Protein AF-K4KFP8-F1 (afdb_monomer)

Sequence (292 aa):
MYKQFGERRICSDYELKAPETHKLVRHYIYEQADVFGLKNQLERERFNVLVGHMPYRKYKDIFYADAVFTVLRNPFDRVVSEFKHFKRHNGYTKSLLDFVKERRNINVQYRFLQGLPLHSIGCIGISEDYDNSIRLLNATYGWKLPALALNSAPEMQSLETQDNGEAVSAFYELNKQDVLLYEEAKVNYTLRLSCLSRNVSYTCGSFSVDEKGVVRGVAFRPNSAMPIKVKLCIDGEEKESSLAKDYSAQARLSGYPRMGHVCFTFGYRVPPDLIDKATVEVVDSGQNLPKD

Foldseek 3Di:
DCVFQNPQQEAEDADLPDPSHHPLCNVCVVPPVHLVSSLVVNVVSVRDYYDYQAACVSNLQNDFQLNDEDEDEDLVVVQVVVVVVCVPPVVDDDDLLVSLPDPCSFQPVCRRDPPRDLLNHNAYHYPVPQQVSVVLVCVSPVTDDDRDPPDDDPPPPDPPDPPCPSSVVSNCVRHVSSNVVVVVNVVSSVLSSVCVVVVHARWRKEWEADQQQKIKMFTDHPPDLAWWKKFKDFLNHTDDIWTQQCADPVCQSSVPPNSRRGMIIDPDGADNVRRVRIWMAGVRRRRTHHYD

Radius of gyration: 21.54 Å; Cα contacts (8 Å, |Δi|>4): 465; chains: 1; bounding box: 53×51×56 Å

Mean predicted aligned error: 5.32 Å

Structure (mmCIF, N/CA/C/O backbone):
data_AF-K4KFP8-F1
#
_entry.id   AF-K4KFP8-F1
#
loop_
_atom_site.group_PDB
_atom_site.id
_atom_site.type_symbol
_atom_site.label_atom_id
_atom_site.label_alt_id
_atom_site.label_comp_id
_atom_site.label_asym_id
_atom_site.label_entity_id
_atom_site.label_seq_id
_atom_site.pdbx_PDB_ins_code
_atom_site.Cartn_x
_atom_site.Cartn_y
_atom_site.Cartn_z
_atom_site.occupancy
_atom_site.B_iso_or_equiv
_atom_site.auth_seq_id
_atom_site.auth_comp_id
_atom_site.auth_asym_id
_atom_site.auth_atom_id
_atom_site.pdbx_PDB_model_num
ATOM 1 N N . MET A 1 1 ? -19.765 -1.639 2.129 1.00 69.69 1 MET A N 1
ATOM 2 C CA . MET A 1 1 ? -19.409 -3.055 1.874 1.00 69.69 1 MET A CA 1
ATOM 3 C C . MET A 1 1 ? -20.601 -4.000 2.016 1.00 69.69 1 MET A C 1
ATOM 5 O O . MET A 1 1 ? -20.907 -4.665 1.039 1.00 69.69 1 MET A O 1
ATOM 9 N N . TYR A 1 2 ? -21.338 -4.014 3.137 1.00 76.06 2 TYR A N 1
ATOM 10 C CA . TYR A 1 2 ? -22.517 -4.889 3.313 1.00 76.06 2 TYR A CA 1
ATOM 11 C C . TYR A 1 2 ? -23.567 -4.793 2.196 1.00 76.06 2 TYR A C 1
ATOM 13 O O . TYR A 1 2 ? -23.982 -5.816 1.667 1.00 76.06 2 TYR A O 1
ATOM 21 N N . LYS A 1 3 ? -23.925 -3.577 1.755 1.00 73.12 3 LYS A N 1
ATOM 22 C CA . LYS A 1 3 ? -24.847 -3.378 0.617 1.00 73.12 3 LYS A CA 1
ATOM 23 C C . LYS A 1 3 ? -24.339 -3.962 -0.715 1.00 73.12 3 LYS A C 1
ATOM 25 O O . LYS A 1 3 ? -25.150 -4.268 -1.573 1.00 73.12 3 LYS A O 1
ATOM 30 N N . GLN A 1 4 ? -23.022 -4.099 -0.888 1.00 77.12 4 GLN A N 1
ATOM 31 C CA . GLN A 1 4 ? -22.395 -4.585 -2.123 1.00 77.12 4 GLN A CA 1
ATOM 32 C C . GLN A 1 4 ? -22.219 -6.109 -2.121 1.00 77.12 4 GLN A C 1
ATOM 34 O O . GLN A 1 4 ? -22.492 -6.756 -3.126 1.00 77.12 4 GLN A O 1
ATOM 39 N N . PHE A 1 5 ? -21.732 -6.683 -1.016 1.00 80.12 5 PHE A N 1
ATOM 40 C CA . PHE A 1 5 ? -21.372 -8.108 -0.947 1.00 80.12 5 PHE A CA 1
ATOM 41 C C . PHE A 1 5 ? -22.409 -8.970 -0.215 1.00 80.12 5 PHE A C 1
ATOM 43 O O . PHE A 1 5 ? -22.434 -10.186 -0.395 1.00 80.12 5 PHE A O 1
ATOM 50 N N . GLY A 1 6 ? -23.271 -8.353 0.598 1.00 79.25 6 GLY A N 1
ATOM 51 C CA . GLY A 1 6 ? -24.090 -9.036 1.596 1.00 79.25 6 GLY A CA 1
ATOM 52 C C . GLY A 1 6 ? -23.282 -9.429 2.840 1.00 79.25 6 GLY A C 1
ATOM 53 O O . GLY A 1 6 ? -22.082 -9.685 2.768 1.00 79.25 6 GLY A O 1
ATOM 54 N N . GLU A 1 7 ? -23.943 -9.504 3.997 1.00 75.06 7 GLU A N 1
ATOM 55 C CA . GLU A 1 7 ? -23.314 -9.880 5.281 1.00 75.06 7 GLU A CA 1
ATOM 56 C C . GLU A 1 7 ? -22.634 -11.250 5.237 1.00 75.06 7 GLU A C 1
ATOM 58 O O . GLU A 1 7 ? -21.565 -11.434 5.806 1.00 75.06 7 GLU A O 1
ATOM 63 N N . ARG A 1 8 ? -23.204 -12.196 4.485 1.00 79.50 8 ARG A N 1
ATOM 64 C CA . ARG A 1 8 ? -22.703 -13.575 4.389 1.00 79.50 8 ARG A CA 1
ATOM 65 C C . ARG A 1 8 ? -21.409 -13.731 3.586 1.00 79.50 8 ARG A C 1
ATOM 67 O O . ARG A 1 8 ? -20.904 -14.840 3.502 1.00 79.50 8 ARG A O 1
ATOM 74 N N . ARG A 1 9 ? -20.899 -12.664 2.962 1.00 88.00 9 ARG A N 1
ATOM 75 C CA . ARG A 1 9 ? -19.665 -12.703 2.154 1.00 88.00 9 ARG A CA 1
ATOM 76 C C . ARG A 1 9 ? -18.563 -11.799 2.695 1.00 88.00 9 ARG A C 1
ATOM 78 O O . ARG A 1 9 ? -17.574 -11.553 2.002 1.00 88.00 9 ARG A O 1
ATOM 85 N N . ILE A 1 10 ? -18.725 -11.312 3.923 1.00 92.25 10 ILE A N 1
ATOM 86 C CA . ILE A 1 10 ? -17.735 -10.504 4.633 1.00 92.25 10 ILE A CA 1
ATOM 87 C C . ILE A 1 10 ? -17.259 -11.311 5.835 1.00 92.25 10 ILE A C 1
ATOM 89 O O . ILE A 1 10 ? -18.051 -11.677 6.699 1.00 92.25 10 ILE A O 1
ATOM 93 N N . CYS A 1 11 ? -15.963 -11.604 5.873 1.00 95.19 11 CYS A N 1
ATOM 94 C CA . CYS A 1 11 ? -15.331 -12.234 7.019 1.00 95.19 11 CYS A CA 1
ATOM 95 C C . CYS A 1 11 ? -14.699 -11.132 7.873 1.00 95.19 11 CYS A C 1
ATOM 97 O O . CYS A 1 11 ? -13.947 -10.311 7.353 1.00 95.19 11 CYS A O 1
ATOM 99 N N . SER A 1 12 ? -15.020 -11.087 9.161 1.00 95.94 12 SER A N 1
ATOM 100 C CA . SER A 1 12 ? -14.587 -10.014 10.061 1.00 95.94 12 SER A CA 1
ATOM 101 C C . SER A 1 12 ? -13.591 -10.516 11.103 1.00 95.94 12 SER A C 1
ATOM 103 O O . SER A 1 12 ? -13.770 -11.602 11.655 1.00 95.94 12 SER A O 1
ATOM 105 N N . ASP A 1 13 ? -12.576 -9.713 11.412 1.00 96.75 13 ASP A N 1
ATOM 106 C CA . ASP A 1 13 ? -11.563 -9.989 12.434 1.00 96.75 13 ASP A CA 1
ATOM 107 C C . ASP A 1 13 ? -11.299 -8.756 13.312 1.00 96.75 13 ASP A C 1
ATOM 109 O O . ASP A 1 13 ? -10.515 -7.869 12.971 1.00 96.75 13 ASP A O 1
ATOM 113 N N . TYR A 1 14 ? -11.970 -8.708 14.461 1.00 94.81 14 TYR A N 1
ATOM 114 C CA . TYR A 1 14 ? -11.886 -7.628 15.447 1.00 94.81 14 TYR A CA 1
ATOM 115 C C . TYR A 1 14 ? -11.288 -8.111 16.772 1.00 94.81 14 TYR A C 1
ATOM 117 O O . TYR A 1 14 ? -11.570 -7.546 17.820 1.00 94.81 14 TYR A O 1
ATOM 125 N N . GLU A 1 15 ? -10.450 -9.150 16.732 1.00 93.19 15 GLU A N 1
ATOM 126 C CA . GLU A 1 15 ? -9.908 -9.859 17.897 1.00 93.19 15 GLU A CA 1
ATOM 127 C C . GLU A 1 15 ? -10.808 -10.951 18.493 1.00 93.19 15 GLU A C 1
ATOM 129 O O . GLU A 1 15 ? -12.015 -11.013 18.262 1.00 93.19 15 GLU A O 1
ATOM 134 N N . LEU A 1 16 ? -10.210 -11.861 19.272 1.00 91.69 16 LEU A N 1
ATOM 135 C CA . LEU A 1 16 ? -10.865 -13.080 19.768 1.00 91.69 16 LEU A CA 1
ATOM 136 C C . LEU A 1 16 ? -12.161 -12.800 20.546 1.00 91.69 16 LEU A C 1
ATOM 138 O O . LEU A 1 16 ? -13.149 -13.520 20.396 1.00 91.69 16 LEU A O 1
ATOM 142 N N . LYS A 1 17 ? -12.144 -11.757 21.381 1.00 92.31 17 LYS A N 1
ATOM 143 C CA . LYS A 1 17 ? -13.246 -11.419 22.291 1.00 92.31 17 LYS A CA 1
ATOM 144 C C . LYS A 1 17 ? -14.316 -10.538 21.650 1.00 92.31 17 LYS A C 1
ATOM 146 O O . LYS A 1 17 ? -15.389 -10.406 22.232 1.00 92.31 17 LYS A O 1
ATOM 151 N N . ALA A 1 18 ? -14.047 -9.943 20.490 1.00 93.62 18 ALA A N 1
ATOM 152 C CA . ALA A 1 18 ? -15.017 -9.079 19.836 1.00 93.62 18 ALA A CA 1
ATOM 153 C C . ALA A 1 18 ? -16.170 -9.917 19.263 1.00 93.62 18 ALA A C 1
ATOM 155 O O . ALA A 1 18 ? -15.907 -10.905 18.559 1.00 93.62 18 ALA A O 1
ATOM 156 N N . PRO A 1 19 ? -17.441 -9.580 19.552 1.00 93.06 19 PRO A N 1
ATOM 157 C CA . PRO A 1 19 ? -18.593 -10.309 19.024 1.00 93.06 19 PRO A CA 1
ATOM 158 C C . PRO A 1 19 ? -18.648 -10.279 17.489 1.00 93.06 19 PRO A C 1
ATOM 160 O O . PRO A 1 19 ? -19.076 -11.263 16.882 1.00 93.06 19 PRO A O 1
ATOM 163 N N . GLU A 1 20 ? -18.129 -9.218 16.871 1.00 93.25 20 GLU A N 1
ATOM 164 C CA . GLU A 1 20 ? -18.061 -8.996 15.425 1.00 93.25 20 GLU A CA 1
ATOM 165 C C . GLU A 1 20 ? -17.123 -9.972 14.703 1.00 93.25 20 GLU A C 1
ATOM 167 O O . GLU A 1 20 ? -17.260 -10.172 13.496 1.00 93.25 20 GLU A O 1
ATOM 172 N N . THR A 1 21 ? -16.173 -10.594 15.409 1.00 95.81 21 THR A N 1
ATOM 173 C CA . THR A 1 21 ? -15.232 -11.544 14.803 1.00 95.81 21 THR A CA 1
ATOM 174 C C . THR A 1 21 ? -15.963 -12.774 14.266 1.00 95.81 21 THR A C 1
ATOM 176 O O . THR A 1 21 ? -16.773 -13.406 14.947 1.00 95.81 21 THR A O 1
ATOM 179 N N . HIS A 1 22 ? -15.678 -13.149 13.022 1.00 96.31 22 HIS A N 1
ATOM 180 C CA . HIS A 1 22 ? -16.346 -14.256 12.354 1.00 96.31 22 HIS A CA 1
ATOM 181 C C . HIS A 1 22 ? -15.964 -15.605 12.980 1.00 96.31 22 HIS A C 1
ATOM 183 O O . HIS A 1 22 ? -14.831 -15.814 13.419 1.00 96.31 22 HIS A O 1
ATOM 189 N N . LYS A 1 23 ? -16.898 -16.565 12.987 1.00 96.25 23 LYS A N 1
ATOM 190 C CA . LYS A 1 23 ? -16.685 -17.892 13.598 1.00 96.25 23 LYS A CA 1
ATOM 191 C C . LYS A 1 23 ? -15.505 -18.645 12.977 1.00 96.25 23 LYS A C 1
ATOM 193 O O . LYS A 1 23 ? -14.732 -19.248 13.709 1.00 96.25 23 LYS A O 1
ATOM 198 N N . LEU A 1 24 ? -15.329 -18.549 11.655 1.00 96.69 24 LEU A N 1
ATOM 199 C CA . LEU A 1 24 ? -14.174 -19.144 10.969 1.00 96.69 24 LEU A CA 1
ATOM 200 C C . LEU A 1 24 ? -12.848 -18.540 11.443 1.00 96.69 24 LEU A C 1
ATOM 202 O O . LEU A 1 24 ? -11.888 -19.274 11.627 1.00 96.69 24 LEU A O 1
ATOM 206 N N . VAL A 1 25 ? -12.793 -17.226 11.682 1.00 97.31 25 VAL A N 1
ATOM 207 C CA . VAL A 1 25 ? -11.579 -16.576 12.197 1.00 97.31 25 VAL A CA 1
ATOM 208 C C . VAL A 1 25 ? -11.291 -17.052 13.617 1.00 97.31 25 VAL A C 1
ATOM 210 O O . VAL A 1 25 ? -10.156 -17.414 13.907 1.00 97.31 25 VAL A O 1
ATOM 213 N N . ARG A 1 26 ? -12.305 -17.118 14.493 1.00 97.31 26 ARG A N 1
ATOM 214 C CA . ARG A 1 26 ? -12.135 -17.674 15.850 1.00 97.31 26 ARG A CA 1
ATOM 215 C C . ARG A 1 26 ? -11.551 -19.082 15.797 1.00 97.31 26 ARG A C 1
ATOM 217 O O . ARG A 1 26 ? -10.510 -19.329 16.395 1.00 97.31 26 ARG A O 1
ATOM 224 N N . HIS A 1 27 ? -12.158 -19.945 14.992 1.00 97.50 27 HIS A N 1
ATOM 225 C CA . HIS A 1 27 ? -11.734 -21.328 14.874 1.00 97.50 27 HIS A CA 1
ATOM 226 C C . HIS A 1 27 ? -10.326 -21.470 14.284 1.00 97.50 27 HIS A C 1
ATOM 228 O O . HIS A 1 27 ? -9.410 -21.961 14.936 1.00 97.50 27 HIS A O 1
ATOM 234 N N . TYR A 1 28 ? -10.113 -21.000 13.058 1.00 98.00 28 TYR A N 1
ATOM 235 C CA . TYR A 1 28 ? -8.860 -21.261 12.359 1.00 98.00 28 TYR A CA 1
ATOM 236 C C . TYR A 1 28 ? -7.701 -20.426 12.891 1.00 98.00 28 TYR A C 1
ATOM 238 O O . TYR A 1 28 ? -6.591 -20.928 12.996 1.00 98.00 28 TYR A O 1
ATOM 246 N N . ILE A 1 29 ? -7.929 -19.168 13.267 1.00 97.06 29 ILE A N 1
ATOM 247 C CA . ILE A 1 29 ? -6.832 -18.265 13.628 1.00 97.06 29 ILE A CA 1
ATOM 248 C C . ILE A 1 29 ? -6.544 -18.275 15.121 1.00 97.06 29 ILE A C 1
ATOM 250 O O . ILE A 1 29 ? -5.379 -18.307 15.509 1.00 97.06 29 ILE A O 1
ATOM 254 N N . TYR A 1 30 ? -7.580 -18.232 15.958 1.00 96.19 30 TYR A N 1
ATOM 255 C CA . TYR A 1 30 ? -7.394 -18.102 17.402 1.00 96.19 30 TYR A CA 1
ATOM 256 C C . TYR A 1 30 ? -7.337 -19.443 18.136 1.00 96.19 30 TYR A C 1
ATOM 258 O O . TYR A 1 30 ? -6.583 -19.551 19.098 1.00 96.19 30 TYR A O 1
ATOM 266 N N . GLU A 1 31 ? -8.100 -20.450 17.702 1.00 97.06 31 GLU A N 1
ATOM 267 C CA . GLU A 1 31 ? -8.105 -21.776 18.340 1.00 97.06 31 GLU A CA 1
ATOM 268 C C . GLU A 1 31 ? -7.055 -22.718 17.732 1.00 97.06 31 GLU A C 1
ATOM 270 O O . GLU A 1 31 ? -6.371 -23.415 18.475 1.00 97.06 31 GLU A O 1
ATOM 275 N N . GLN A 1 32 ? -6.917 -22.742 16.400 1.00 97.25 32 GLN A N 1
ATOM 276 C CA . GLN A 1 32 ? -6.080 -23.727 15.692 1.00 97.25 32 GLN A CA 1
ATOM 277 C C . GLN A 1 32 ? -4.728 -23.189 15.197 1.00 97.25 32 GLN A C 1
ATOM 279 O O . GLN A 1 32 ? -3.848 -23.979 14.871 1.00 97.25 32 GLN A O 1
ATOM 284 N N . ALA A 1 33 ? -4.554 -21.864 15.115 1.00 96.12 33 ALA A N 1
ATOM 285 C CA . ALA A 1 33 ? -3.399 -21.226 14.467 1.00 96.12 33 ALA A CA 1
ATOM 286 C C . ALA A 1 33 ? -3.134 -21.717 13.018 1.00 96.12 33 ALA A C 1
ATOM 288 O O . ALA A 1 33 ? -1.997 -21.744 12.550 1.00 96.12 33 ALA A O 1
ATOM 289 N N . ASP A 1 34 ? -4.197 -22.063 12.290 1.00 97.06 34 ASP A N 1
ATOM 290 C CA . ASP A 1 34 ? -4.189 -22.603 10.932 1.00 97.06 34 ASP A CA 1
ATOM 291 C C . ASP A 1 34 ? -4.684 -21.564 9.908 1.00 97.06 34 ASP A C 1
ATOM 293 O O . ASP A 1 34 ? -5.845 -21.532 9.486 1.00 97.06 34 ASP A O 1
ATOM 297 N N . VAL A 1 35 ? -3.774 -20.681 9.490 1.00 95.94 35 VAL A N 1
ATOM 298 C CA . VAL A 1 35 ? -4.062 -19.627 8.499 1.00 95.94 35 VAL A CA 1
ATOM 299 C C . VAL A 1 35 ? -4.417 -20.222 7.129 1.00 95.94 35 VAL A C 1
ATOM 301 O O . VAL A 1 35 ? -5.266 -19.683 6.414 1.00 95.94 35 VAL A O 1
ATOM 304 N N . PHE A 1 36 ? -3.810 -21.353 6.761 1.00 96.12 36 PHE A N 1
ATOM 305 C CA . PHE A 1 36 ? -4.086 -22.018 5.488 1.00 96.12 36 PHE A CA 1
ATOM 306 C C . PHE A 1 36 ? -5.476 -22.666 5.475 1.00 96.12 36 PHE A C 1
ATOM 308 O O . PHE A 1 36 ? -6.211 -22.543 4.492 1.00 96.12 36 PHE A O 1
ATOM 315 N N . GLY A 1 37 ? -5.886 -23.279 6.587 1.00 97.31 37 GLY A N 1
ATOM 316 C CA . GLY A 1 37 ? -7.248 -23.756 6.795 1.00 97.31 37 GLY A CA 1
ATOM 317 C C . GLY A 1 37 ? -8.275 -22.642 6.639 1.00 97.31 37 GLY A C 1
ATOM 318 O O . GLY A 1 37 ? -9.261 -22.832 5.923 1.00 97.31 37 GLY A O 1
ATOM 319 N N . LEU A 1 38 ? -8.009 -21.449 7.195 1.00 97.50 38 LEU A N 1
ATOM 320 C CA . LEU A 1 38 ? -8.870 -20.286 6.964 1.00 97.50 38 LEU A CA 1
ATOM 321 C C . LEU A 1 38 ? -8.979 -19.967 5.468 1.00 97.50 38 LEU A C 1
ATOM 323 O O . LEU A 1 38 ? -10.095 -19.830 4.974 1.00 97.50 38 LEU A O 1
ATOM 327 N N . LYS A 1 39 ? -7.858 -19.879 4.736 1.00 96.56 39 LYS A N 1
ATOM 328 C CA . LYS A 1 39 ? -7.865 -19.594 3.287 1.00 96.56 39 LYS A CA 1
ATOM 329 C C . LYS A 1 39 ? -8.770 -20.560 2.524 1.00 96.56 39 LYS A C 1
ATOM 331 O O . LYS A 1 39 ? -9.634 -20.114 1.771 1.00 96.56 39 LYS A O 1
ATOM 336 N N . ASN A 1 40 ? -8.624 -21.862 2.769 1.00 96.94 40 ASN A N 1
ATOM 337 C CA . ASN A 1 40 ? -9.439 -22.882 2.107 1.00 96.94 40 ASN A CA 1
ATOM 338 C C . ASN A 1 40 ? -10.934 -22.695 2.398 1.00 96.94 40 ASN A C 1
ATOM 340 O O . ASN A 1 40 ? -11.767 -22.883 1.511 1.00 96.94 40 ASN A O 1
ATOM 344 N N . GLN A 1 41 ? -11.289 -22.294 3.623 1.00 97.00 41 GLN A N 1
ATOM 345 C CA . GLN A 1 41 ? -12.681 -22.012 3.965 1.00 97.00 41 GLN A CA 1
ATOM 346 C C . GLN A 1 41 ? -13.215 -20.740 3.323 1.00 97.00 41 GLN A C 1
ATOM 348 O O . GLN A 1 41 ? -14.339 -20.747 2.823 1.00 97.00 41 GLN A O 1
ATOM 353 N N . LEU A 1 42 ? -12.417 -19.672 3.287 1.00 95.94 42 LEU A N 1
ATOM 354 C CA . LEU A 1 42 ? -12.803 -18.430 2.621 1.00 95.94 42 LEU A CA 1
ATOM 355 C C . LEU A 1 42 ? -13.113 -18.671 1.138 1.00 95.94 42 LEU A C 1
ATOM 357 O O . LEU A 1 42 ? -14.117 -18.170 0.632 1.00 95.94 42 LEU A O 1
ATOM 361 N N . GLU A 1 43 ? -12.300 -19.488 0.464 1.00 94.25 43 GLU A N 1
ATOM 362 C CA . GLU A 1 43 ? -12.505 -19.874 -0.935 1.00 94.25 43 GLU A CA 1
ATOM 363 C C . GLU A 1 43 ? -13.732 -20.776 -1.113 1.00 94.25 43 GLU A C 1
ATOM 365 O O . GLU A 1 43 ? -14.572 -20.517 -1.980 1.00 94.25 43 GLU A O 1
ATOM 370 N N . ARG A 1 44 ? -13.883 -21.802 -0.263 1.00 95.44 44 ARG A N 1
ATOM 371 C CA . ARG A 1 44 ? -15.014 -22.742 -0.309 1.00 95.44 44 ARG A CA 1
ATOM 372 C C . ARG A 1 44 ? -16.355 -22.042 -0.100 1.00 95.44 44 ARG A C 1
ATOM 374 O O . ARG A 1 44 ? -17.312 -22.318 -0.821 1.00 95.44 44 ARG A O 1
ATOM 381 N N . GLU A 1 45 ? -16.419 -21.134 0.869 1.00 94.19 45 GLU A N 1
ATOM 382 C CA . GLU A 1 45 ? -17.627 -20.376 1.211 1.00 94.19 45 GLU A CA 1
ATOM 383 C C . GLU A 1 45 ? -17.797 -19.107 0.359 1.00 94.19 45 GLU A C 1
ATOM 385 O O . GLU A 1 45 ? -18.820 -18.427 0.456 1.00 94.19 45 GLU A O 1
ATOM 390 N N . ARG A 1 46 ? -16.844 -18.828 -0.544 1.00 92.69 46 ARG A N 1
ATOM 391 C CA . ARG A 1 46 ? -16.859 -17.699 -1.488 1.00 92.69 46 ARG A CA 1
ATOM 392 C C . ARG A 1 46 ? -16.992 -16.343 -0.791 1.00 92.69 46 ARG A C 1
ATOM 394 O O . ARG A 1 46 ? -17.780 -15.488 -1.211 1.00 92.69 46 ARG A O 1
ATOM 401 N N . PHE A 1 47 ? -16.210 -16.140 0.266 1.00 94.19 47 PHE A N 1
ATOM 402 C CA . PHE A 1 47 ? -16.059 -14.823 0.877 1.00 94.19 47 PHE A CA 1
ATOM 403 C C . PHE A 1 47 ? -15.431 -13.843 -0.116 1.00 94.19 47 PHE A C 1
ATOM 405 O O . PHE A 1 47 ? -14.529 -14.192 -0.873 1.00 94.19 47 PHE A O 1
ATOM 412 N N . ASN A 1 48 ? -15.915 -12.601 -0.109 1.00 91.12 48 ASN A N 1
ATOM 413 C CA . ASN A 1 48 ? -15.394 -11.549 -0.975 1.00 91.12 48 ASN A CA 1
ATOM 414 C C . ASN A 1 48 ? -14.253 -10.772 -0.319 1.00 91.12 48 ASN A C 1
ATOM 416 O O . ASN A 1 48 ? -13.335 -10.353 -1.016 1.00 91.12 48 ASN A O 1
ATOM 420 N N . VAL A 1 49 ? -14.330 -10.546 0.995 1.00 93.81 49 VAL A N 1
ATOM 421 C CA . VAL A 1 49 ? -13.368 -9.722 1.737 1.00 93.81 49 VAL A CA 1
ATOM 422 C C . VAL A 1 49 ? -13.183 -10.233 3.165 1.00 93.81 49 VAL A C 1
ATOM 424 O O . VAL A 1 49 ? -14.140 -10.684 3.801 1.00 93.81 49 VAL A O 1
ATOM 427 N N . LEU A 1 50 ? -11.953 -10.110 3.667 1.00 95.81 50 LEU A N 1
ATOM 428 C CA . LEU A 1 50 ? -11.607 -10.200 5.084 1.00 95.81 50 LEU A CA 1
ATOM 429 C C . LEU A 1 50 ? -11.304 -8.783 5.591 1.00 95.81 50 LEU A C 1
ATOM 431 O O . LEU A 1 50 ? -10.440 -8.109 5.034 1.00 95.81 50 LEU A O 1
ATOM 435 N N . VAL A 1 51 ? -12.020 -8.316 6.613 1.00 95.12 51 VAL A N 1
ATOM 436 C CA . VAL A 1 51 ? -11.936 -6.932 7.115 1.00 95.12 51 VAL A CA 1
ATOM 437 C C . VAL A 1 51 ? -11.822 -6.889 8.635 1.00 95.12 51 VAL A C 1
ATOM 439 O O . VAL A 1 51 ? -12.289 -7.794 9.320 1.00 95.12 51 VAL A O 1
ATOM 442 N N . GLY A 1 52 ? -11.235 -5.823 9.175 1.00 93.69 52 GLY A N 1
ATOM 443 C CA . GLY A 1 52 ? -11.134 -5.643 10.619 1.00 93.69 52 GLY A CA 1
ATOM 444 C C . GLY A 1 52 ? -9.941 -4.800 11.052 1.00 93.69 52 GLY A C 1
ATOM 445 O O . GLY A 1 52 ? -9.359 -4.058 10.258 1.00 93.69 52 GLY A O 1
ATOM 446 N N . HIS A 1 53 ? -9.581 -4.920 12.328 1.00 92.56 53 HIS A N 1
ATOM 447 C CA . HIS A 1 53 ? -8.449 -4.219 12.933 1.00 92.56 53 HIS A C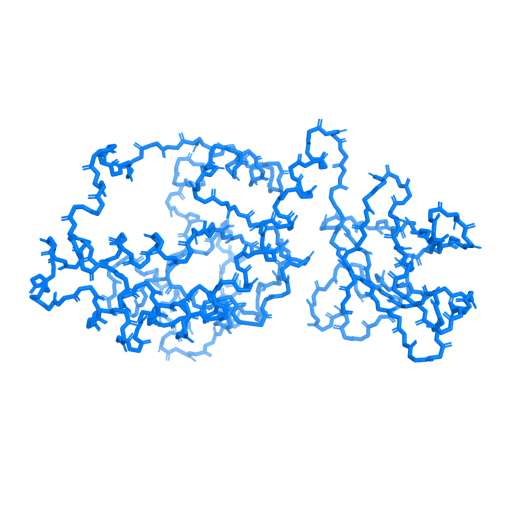A 1
ATOM 448 C C . HIS A 1 53 ? -7.282 -5.181 13.147 1.00 92.56 53 HIS A C 1
ATOM 450 O O . HIS A 1 53 ? -6.936 -5.538 14.269 1.00 92.56 53 HIS A O 1
ATOM 456 N N . MET A 1 54 ? -6.660 -5.590 12.043 1.00 93.69 54 MET A N 1
ATOM 457 C CA . MET A 1 54 ? -5.555 -6.544 12.046 1.00 93.69 54 MET A CA 1
ATOM 458 C C . MET A 1 54 ? -4.299 -5.993 11.358 1.00 93.69 54 MET A C 1
ATOM 460 O O . MET A 1 54 ? -4.403 -5.301 10.344 1.00 93.69 54 MET A O 1
ATOM 464 N N . PRO A 1 55 ? -3.095 -6.338 11.848 1.00 95.44 55 PRO A N 1
ATOM 465 C CA . PRO A 1 55 ? -1.868 -6.061 11.118 1.00 95.44 55 PRO A CA 1
ATOM 466 C C . PRO A 1 55 ? -1.740 -7.000 9.908 1.00 95.44 55 PRO A C 1
ATOM 468 O O . PRO A 1 55 ? -2.004 -8.199 10.021 1.00 95.44 55 PRO A O 1
ATOM 471 N N . TYR A 1 56 ? -1.254 -6.485 8.776 1.00 95.12 56 TYR A N 1
ATOM 472 C CA . TYR A 1 56 ? -1.084 -7.216 7.513 1.00 95.12 56 TYR A CA 1
ATOM 473 C C . TYR A 1 56 ? -0.328 -8.539 7.687 1.00 95.12 56 TYR A C 1
ATOM 475 O O . TYR A 1 56 ? -0.751 -9.579 7.181 1.00 95.12 56 TYR A O 1
ATOM 483 N N . ARG A 1 57 ? 0.739 -8.534 8.500 1.00 93.81 57 ARG A N 1
ATOM 484 C CA . ARG A 1 57 ? 1.561 -9.720 8.798 1.00 93.81 57 ARG A CA 1
ATOM 485 C C . ARG A 1 57 ? 0.773 -10.943 9.280 1.00 93.81 57 ARG A C 1
ATOM 487 O O . ARG A 1 57 ? 1.290 -12.046 9.185 1.00 93.81 57 ARG A O 1
ATOM 494 N N . LYS A 1 58 ? -0.437 -10.753 9.821 1.00 95.00 58 LYS A N 1
ATOM 495 C CA . LYS A 1 58 ? -1.306 -11.837 10.293 1.00 95.00 58 LYS A CA 1
ATOM 496 C C . LYS A 1 58 ? -1.826 -12.711 9.145 1.00 95.00 58 LYS A C 1
ATOM 498 O O . LYS A 1 58 ? -2.052 -13.895 9.355 1.00 95.00 58 LYS A O 1
ATOM 503 N N . TYR A 1 59 ? -1.990 -12.136 7.952 1.00 95.06 59 TYR A N 1
ATOM 504 C CA . TYR A 1 59 ? -2.584 -12.806 6.790 1.00 95.06 59 TYR A CA 1
ATOM 505 C C . TYR A 1 59 ? -1.734 -12.725 5.515 1.00 95.06 59 TYR A C 1
ATOM 507 O O . TYR A 1 59 ? -2.193 -13.126 4.446 1.00 95.06 59 TYR A O 1
ATOM 515 N N . LYS A 1 60 ? -0.488 -12.248 5.621 1.00 91.62 60 LYS A N 1
ATOM 516 C CA . LYS A 1 60 ? 0.442 -12.073 4.490 1.00 91.62 60 LYS A CA 1
ATOM 517 C C . LYS A 1 60 ? 0.683 -13.346 3.663 1.00 91.62 60 LYS A C 1
ATOM 519 O O . LYS A 1 60 ? 1.053 -13.252 2.501 1.00 91.62 60 LYS A O 1
ATOM 524 N N . ASP A 1 61 ? 0.496 -14.524 4.264 1.00 90.00 61 ASP A N 1
ATOM 525 C CA . ASP A 1 61 ? 0.759 -15.814 3.614 1.00 90.00 61 ASP A CA 1
ATOM 526 C C . ASP A 1 61 ? -0.428 -16.292 2.759 1.00 90.00 61 ASP A C 1
ATOM 528 O O . ASP A 1 61 ? -0.299 -17.244 1.992 1.00 90.00 61 ASP A O 1
ATOM 532 N N . ILE A 1 62 ? -1.592 -15.643 2.890 1.00 92.38 62 ILE A N 1
ATOM 533 C CA . ILE A 1 62 ? -2.816 -16.002 2.160 1.00 92.38 62 ILE A CA 1
ATOM 534 C C . ILE A 1 62 ? -3.397 -14.845 1.338 1.00 92.38 62 ILE A C 1
ATOM 536 O O . ILE A 1 62 ? -4.162 -15.101 0.412 1.00 92.38 62 ILE A O 1
ATOM 540 N N . PHE A 1 63 ? -3.008 -13.600 1.632 1.00 92.44 63 PHE A N 1
ATOM 541 C CA . PHE A 1 63 ? -3.310 -12.422 0.820 1.00 92.44 63 PHE A CA 1
ATOM 542 C C . PHE A 1 63 ? -2.020 -11.690 0.463 1.00 92.44 63 PHE A C 1
ATOM 544 O O . PHE A 1 63 ? -1.335 -11.162 1.340 1.00 92.44 63 PHE A O 1
ATOM 551 N N . TYR A 1 64 ? -1.722 -11.635 -0.832 1.00 90.25 64 TYR A N 1
ATOM 552 C CA . TYR A 1 64 ? -0.615 -10.852 -1.364 1.00 90.25 64 TYR A CA 1
ATOM 553 C C . TYR A 1 64 ? -0.970 -9.370 -1.441 1.00 90.25 64 TYR A C 1
ATOM 555 O O . TYR A 1 64 ? -2.139 -8.987 -1.359 1.00 90.25 64 TYR A O 1
ATOM 563 N N . ALA A 1 65 ? 0.056 -8.530 -1.588 1.00 91.12 65 ALA A N 1
ATOM 564 C CA . ALA A 1 65 ? -0.083 -7.082 -1.498 1.00 91.12 65 ALA A CA 1
ATOM 565 C C . ALA A 1 65 ? -1.163 -6.529 -2.442 1.00 91.12 65 ALA A C 1
ATOM 567 O O . ALA A 1 65 ? -1.950 -5.682 -2.026 1.00 91.12 65 ALA A O 1
ATOM 568 N N . ASP A 1 66 ? -1.265 -7.058 -3.662 1.00 89.69 66 ASP A N 1
ATOM 569 C CA . ASP A 1 66 ? -2.205 -6.628 -4.701 1.00 89.69 66 ASP A CA 1
ATOM 570 C C . ASP A 1 66 ? -3.681 -6.938 -4.392 1.00 89.69 66 ASP A C 1
ATOM 572 O O . ASP A 1 66 ? -4.571 -6.343 -4.997 1.00 89.69 66 ASP A O 1
ATOM 576 N N . ALA A 1 67 ? -3.952 -7.815 -3.420 1.00 91.44 67 ALA A N 1
ATOM 577 C CA . ALA A 1 67 ? -5.293 -8.104 -2.910 1.00 91.44 67 ALA A CA 1
ATOM 578 C C . ALA A 1 67 ? -5.657 -7.286 -1.655 1.00 91.44 67 ALA A C 1
ATOM 580 O O . ALA A 1 67 ? -6.772 -7.395 -1.139 1.00 91.44 67 ALA A O 1
ATOM 581 N N . VAL A 1 68 ? -4.724 -6.487 -1.131 1.00 94.56 68 VAL A N 1
ATOM 582 C CA . VAL A 1 68 ? -4.923 -5.687 0.080 1.00 94.56 68 VAL A CA 1
ATOM 583 C C . VAL A 1 68 ? -5.392 -4.286 -0.285 1.00 94.56 68 VAL A C 1
ATOM 585 O O . VAL A 1 68 ? -4.874 -3.639 -1.197 1.00 94.56 68 VAL A O 1
ATOM 588 N N . PHE A 1 69 ? -6.353 -3.773 0.478 1.00 95.56 69 PHE A N 1
ATOM 589 C CA . PHE A 1 69 ? -6.675 -2.356 0.468 1.00 95.56 69 PHE A CA 1
ATOM 590 C C . PHE A 1 69 ? -6.757 -1.786 1.875 1.00 95.56 69 PHE A C 1
ATOM 592 O O . PHE A 1 69 ? -7.079 -2.487 2.832 1.00 95.56 69 PHE A O 1
ATOM 599 N N . THR A 1 70 ? -6.472 -0.496 1.991 1.00 96.38 70 THR A N 1
ATOM 600 C CA . THR A 1 70 ? -6.580 0.251 3.245 1.00 96.38 70 THR A CA 1
ATOM 601 C C . THR A 1 70 ? -6.833 1.728 2.959 1.00 96.38 70 THR A C 1
ATOM 603 O O . THR A 1 70 ? -6.647 2.185 1.832 1.00 96.38 70 THR A O 1
ATOM 606 N N . VAL A 1 71 ? -7.264 2.478 3.970 1.00 96.31 71 VAL A N 1
ATOM 607 C CA . VAL A 1 71 ? -7.380 3.939 3.917 1.00 96.31 71 VAL A CA 1
ATOM 608 C C . VAL A 1 71 ? -6.544 4.501 5.056 1.00 96.31 71 VAL A C 1
ATOM 610 O O . VAL A 1 71 ? -6.775 4.161 6.216 1.00 96.31 71 VAL A O 1
ATOM 613 N N . LEU A 1 72 ? -5.567 5.334 4.716 1.00 97.06 72 LEU A N 1
ATOM 614 C CA . LEU A 1 72 ? -4.723 6.026 5.680 1.00 97.06 72 LEU A CA 1
ATOM 615 C C . LEU A 1 72 ? -5.270 7.416 5.974 1.00 97.06 72 LEU A C 1
ATOM 617 O O . LEU A 1 72 ? -6.040 7.980 5.201 1.00 97.06 72 LEU A O 1
ATOM 621 N N . ARG A 1 73 ? -4.849 7.964 7.106 1.00 95.50 73 ARG A N 1
ATOM 622 C CA . ARG A 1 73 ? -5.133 9.335 7.528 1.00 95.50 73 ARG A CA 1
ATOM 623 C C . ARG A 1 73 ? -3.830 10.012 7.903 1.00 95.50 73 ARG A C 1
ATOM 625 O O . ARG A 1 73 ? -2.898 9.325 8.335 1.00 95.50 73 ARG A O 1
ATOM 632 N N . ASN A 1 74 ? -3.783 11.336 7.807 1.00 96.62 74 ASN A N 1
ATOM 633 C CA . ASN A 1 74 ? -2.708 12.139 8.358 1.00 96.62 74 ASN A CA 1
ATOM 634 C C . ASN A 1 74 ? -2.379 11.621 9.771 1.00 96.62 74 ASN A C 1
ATOM 636 O O . ASN A 1 74 ? -3.269 11.549 10.630 1.00 96.62 74 ASN A O 1
ATOM 640 N N . PRO A 1 75 ? -1.127 11.199 10.014 1.00 96.00 75 PRO A N 1
ATOM 641 C CA . PRO A 1 75 ? -0.760 10.528 11.249 1.00 96.00 75 PRO A CA 1
ATOM 642 C C . PRO A 1 75 ? -1.105 11.311 12.519 1.00 96.00 75 PRO A C 1
ATOM 644 O O . PRO A 1 75 ? -1.564 10.712 13.497 1.00 96.00 75 PRO A O 1
ATOM 647 N N . PHE A 1 76 ? -0.926 12.634 12.500 1.00 94.31 76 PHE A N 1
ATOM 648 C CA . PHE A 1 76 ? -1.232 13.484 13.644 1.00 94.31 76 PHE A CA 1
ATOM 649 C C . PHE A 1 76 ? -2.745 13.617 13.839 1.00 94.31 76 PHE A C 1
ATOM 651 O O . PHE A 1 76 ? -3.248 13.358 14.935 1.00 94.31 76 PHE A O 1
ATOM 658 N N . ASP A 1 77 ? -3.491 13.906 12.770 1.00 92.38 77 ASP A N 1
ATOM 659 C CA . ASP A 1 77 ? -4.953 14.030 12.835 1.00 92.38 77 ASP A CA 1
ATOM 660 C C . ASP A 1 77 ? -5.622 12.728 13.278 1.00 92.38 77 ASP A C 1
ATOM 662 O O . ASP A 1 77 ? -6.613 12.745 14.015 1.00 92.38 77 ASP A O 1
ATOM 666 N N . ARG A 1 78 ? -5.061 11.580 12.881 1.00 94.50 78 ARG A N 1
ATOM 667 C CA . ARG A 1 78 ? -5.485 10.262 13.357 1.00 94.50 78 ARG A CA 1
ATOM 668 C C . ARG A 1 78 ? -5.329 10.146 14.875 1.00 94.50 78 ARG A C 1
ATOM 670 O O . ARG A 1 78 ? -6.278 9.731 15.539 1.00 94.50 78 ARG A O 1
ATOM 677 N N . VAL A 1 79 ? -4.172 10.518 15.435 1.00 93.94 79 VAL A N 1
ATOM 678 C CA . VAL A 1 79 ? -3.938 10.480 16.893 1.00 93.94 79 VAL A CA 1
ATOM 679 C C . VAL A 1 79 ? -4.861 11.442 17.632 1.00 93.94 79 VAL A C 1
ATOM 681 O O . VAL A 1 79 ? -5.439 11.062 18.648 1.00 93.94 79 VAL A O 1
ATOM 684 N N . VAL A 1 80 ? -5.050 12.659 17.122 1.00 91.81 80 VAL A N 1
ATOM 685 C CA . VAL A 1 80 ? -5.959 13.648 17.722 1.00 91.81 80 VAL A CA 1
ATOM 686 C C . VAL A 1 80 ? -7.402 13.142 17.708 1.00 91.81 80 VAL A C 1
ATOM 688 O O . VAL A 1 80 ? -8.116 13.259 18.706 1.00 91.81 80 VAL A O 1
ATOM 691 N N . SER A 1 81 ? -7.838 12.550 16.596 1.00 89.75 81 SER A N 1
ATOM 692 C CA . SER A 1 81 ? -9.165 11.944 16.474 1.00 89.75 81 SER A CA 1
ATOM 693 C C . SER A 1 81 ? -9.363 10.817 17.491 1.00 89.75 81 SER A C 1
ATOM 695 O O . SER A 1 81 ? -10.396 10.772 18.163 1.00 89.75 81 SER A O 1
ATOM 697 N N . GLU A 1 82 ? -8.362 9.951 17.649 1.00 92.25 82 GLU A N 1
ATOM 698 C CA . GLU A 1 82 ? -8.375 8.846 18.611 1.00 92.25 82 GLU A CA 1
ATOM 699 C C . GLU A 1 82 ? -8.401 9.352 20.061 1.00 92.25 82 GLU A C 1
ATOM 701 O O . GLU A 1 82 ? -9.228 8.917 20.860 1.00 92.25 82 GLU A O 1
ATOM 706 N N . PHE A 1 83 ? -7.563 10.336 20.398 1.00 93.75 83 PHE A N 1
ATOM 707 C CA . PHE A 1 83 ? -7.538 10.973 21.717 1.00 93.75 83 PHE A CA 1
ATOM 708 C C . PHE A 1 83 ? -8.921 11.503 22.107 1.00 93.75 83 PHE A C 1
ATOM 710 O O . PHE A 1 83 ? -9.420 11.245 23.205 1.00 93.75 83 PHE A O 1
ATOM 717 N N . LYS A 1 84 ? -9.575 12.209 21.180 1.00 90.00 84 LYS A N 1
ATOM 718 C CA . LYS A 1 84 ? -10.918 12.754 21.389 1.00 90.00 84 LYS A CA 1
ATOM 719 C C . LYS A 1 84 ? -11.971 11.650 21.527 1.00 90.00 84 LYS A C 1
ATOM 721 O O . LYS A 1 84 ? -12.886 11.795 22.336 1.00 90.00 84 LYS A O 1
ATOM 726 N N . HIS A 1 85 ? -11.848 10.548 20.786 1.00 90.19 85 HIS A N 1
ATOM 727 C CA . HIS A 1 85 ? -12.705 9.373 20.964 1.00 90.19 85 HIS A CA 1
ATOM 728 C C . HIS A 1 85 ? -12.544 8.777 22.373 1.00 90.19 85 HIS A C 1
ATOM 730 O O . HIS A 1 85 ? -13.536 8.617 23.084 1.00 90.19 85 HIS A O 1
ATOM 736 N N . PHE A 1 86 ? -11.304 8.577 22.829 1.00 91.75 86 PHE A N 1
ATOM 737 C CA . PHE A 1 86 ? -10.988 8.059 24.163 1.00 91.75 86 PHE A CA 1
ATOM 738 C C . PHE A 1 86 ? -11.474 8.966 25.302 1.00 91.75 86 PHE A C 1
ATOM 740 O O . PHE A 1 86 ? -11.955 8.477 26.326 1.00 91.75 86 PHE A O 1
ATOM 747 N N . LYS A 1 87 ? -11.390 10.289 25.127 1.00 89.06 87 LYS A N 1
ATOM 748 C CA . LYS A 1 87 ? -11.950 11.272 26.068 1.00 89.06 87 LYS A CA 1
ATOM 749 C C . LYS A 1 87 ? -13.469 11.145 26.193 1.00 89.06 87 LYS A C 1
ATOM 751 O O . LYS A 1 87 ? -13.983 11.182 27.304 1.00 89.06 87 LYS A O 1
ATOM 756 N N . ARG A 1 88 ? -14.176 10.973 25.070 1.00 88.38 88 ARG A N 1
ATOM 757 C CA . ARG A 1 88 ? -15.647 10.898 25.039 1.00 88.38 88 ARG A CA 1
ATOM 758 C C . ARG A 1 88 ? -16.205 9.562 25.520 1.00 88.38 88 ARG A C 1
ATOM 760 O O . ARG A 1 88 ? -17.215 9.557 26.212 1.00 88.38 88 ARG A O 1
ATOM 767 N N . HIS A 1 89 ? -15.585 8.447 25.136 1.00 87.12 89 HIS A N 1
ATOM 768 C CA . HIS A 1 89 ? -16.195 7.120 25.287 1.00 87.12 89 HIS A CA 1
ATOM 769 C C . HIS A 1 89 ? -15.470 6.204 26.276 1.00 87.12 89 HIS A C 1
ATOM 771 O O . HIS A 1 89 ? -16.070 5.256 26.773 1.00 87.12 89 HIS A O 1
ATOM 777 N N . ASN A 1 90 ? -14.207 6.488 26.604 1.00 88.00 90 ASN A N 1
ATOM 778 C CA . ASN A 1 90 ? -13.363 5.593 27.404 1.00 88.00 90 ASN A CA 1
ATOM 779 C C . ASN A 1 90 ? -12.880 6.242 28.710 1.00 88.00 90 ASN A C 1
ATOM 781 O O . ASN A 1 90 ? -11.999 5.696 29.370 1.00 88.00 90 ASN A O 1
ATOM 785 N N . GLY A 1 91 ? -13.418 7.414 29.070 1.00 90.38 91 GLY A N 1
ATOM 786 C CA . GLY A 1 91 ? -13.085 8.108 30.316 1.00 90.38 91 GLY A CA 1
ATOM 787 C C . GLY A 1 91 ? -11.617 8.532 30.420 1.00 90.38 91 GLY A C 1
ATOM 788 O O . GLY A 1 91 ? -11.077 8.605 31.521 1.00 90.38 91 GLY A O 1
ATOM 789 N N . TYR A 1 92 ? -10.936 8.778 29.297 1.00 92.56 92 TYR A N 1
ATOM 790 C CA . TYR A 1 92 ? -9.517 9.132 29.320 1.00 92.56 92 TYR A CA 1
ATOM 791 C C . TYR A 1 92 ? -9.298 10.525 29.929 1.00 92.56 92 TYR A C 1
ATOM 793 O O . TYR A 1 92 ? -9.785 11.525 29.409 1.00 92.56 92 TYR A O 1
ATOM 801 N N . THR A 1 93 ? -8.541 10.628 31.022 1.00 93.12 93 THR A N 1
ATOM 802 C CA . THR A 1 93 ? -8.410 11.883 31.789 1.00 93.12 93 THR A CA 1
ATOM 803 C C . THR A 1 93 ? -7.138 12.675 31.494 1.00 93.12 93 THR A C 1
ATOM 805 O O . THR A 1 93 ? -7.149 13.892 31.660 1.00 93.12 93 THR A O 1
ATOM 808 N N . LYS A 1 94 ? -6.082 12.043 30.974 1.00 94.12 94 LYS A N 1
ATOM 809 C CA . LYS A 1 94 ? -4.769 12.681 30.754 1.00 94.12 94 LYS A CA 1
ATOM 810 C C . LYS A 1 94 ? -4.740 13.655 29.564 1.00 94.12 94 LYS A C 1
ATOM 812 O O . LYS A 1 94 ? -5.741 13.807 28.853 1.00 94.12 94 LYS A O 1
ATOM 817 N N . SER A 1 95 ? -3.603 14.322 29.365 1.00 93.81 95 SER A N 1
ATOM 818 C CA . SER A 1 95 ? -3.384 15.297 28.287 1.00 93.81 95 SER A CA 1
ATOM 819 C C . SER A 1 95 ? -3.170 14.635 26.913 1.00 93.81 95 SER A C 1
ATOM 821 O O . SER A 1 95 ? -2.980 13.417 26.813 1.00 93.81 95 SER A O 1
ATOM 823 N N . LEU A 1 96 ? -3.181 15.440 25.841 1.00 93.06 96 LEU A N 1
ATOM 824 C CA . LEU A 1 96 ? -2.790 14.985 24.499 1.00 93.06 96 LEU A CA 1
ATOM 825 C C . LEU A 1 96 ? -1.308 14.578 24.460 1.00 93.06 96 LEU A C 1
ATOM 827 O O . LEU A 1 96 ? -0.978 13.571 23.840 1.00 93.06 96 LEU A O 1
ATOM 831 N N . LEU A 1 97 ? -0.435 15.311 25.161 1.00 94.88 97 LEU A N 1
ATOM 832 C CA . LEU A 1 97 ? 0.987 14.981 25.281 1.00 94.88 97 LEU A CA 1
ATOM 833 C C . LEU A 1 97 ? 1.185 13.587 25.890 1.00 94.88 97 LEU A C 1
ATOM 835 O O . LEU A 1 97 ? 1.945 12.782 25.351 1.00 94.88 97 LEU A O 1
ATOM 839 N N . ASP A 1 98 ? 0.462 13.277 26.970 1.00 95.94 98 ASP A N 1
ATOM 840 C CA . ASP A 1 98 ? 0.491 11.943 27.577 1.00 95.94 98 ASP A CA 1
ATOM 841 C C . ASP A 1 98 ? 0.009 10.882 26.589 1.00 95.94 98 ASP A C 1
ATOM 843 O O . ASP A 1 98 ? 0.647 9.844 26.445 1.00 95.94 98 ASP A O 1
ATOM 847 N N . PHE A 1 99 ? -1.092 11.158 25.879 1.00 95.69 99 PHE A N 1
ATOM 848 C CA . PHE A 1 99 ? -1.691 10.226 24.925 1.00 95.69 99 PHE A CA 1
ATOM 849 C C . PHE A 1 99 ? -0.743 9.889 23.768 1.00 95.69 99 PHE A C 1
ATOM 851 O O . PHE A 1 99 ? -0.576 8.718 23.429 1.00 95.69 99 PHE A O 1
ATOM 858 N N . VAL A 1 100 ? -0.083 10.893 23.186 1.00 95.62 100 VAL A N 1
ATOM 859 C CA . VAL A 1 100 ? 0.898 10.724 22.100 1.00 95.62 100 VAL A CA 1
ATOM 860 C C . VAL A 1 100 ? 2.074 9.836 22.527 1.00 95.62 100 VAL A C 1
ATOM 862 O O . VAL A 1 100 ? 2.569 9.048 21.720 1.00 95.62 100 VAL A O 1
ATOM 865 N N . LYS A 1 101 ? 2.500 9.929 23.793 1.00 96.44 101 LYS A N 1
ATOM 866 C CA . LYS A 1 101 ? 3.615 9.146 24.354 1.00 96.44 101 LYS A CA 1
ATOM 867 C C . LYS A 1 101 ? 3.248 7.696 24.676 1.00 96.44 101 LYS A C 1
ATOM 869 O O . LYS A 1 101 ? 4.135 6.875 24.913 1.00 96.44 101 LYS A O 1
ATOM 874 N N . GLU A 1 102 ? 1.964 7.337 24.690 1.00 97.06 102 GLU A N 1
ATOM 875 C CA . GLU A 1 102 ? 1.560 5.959 24.958 1.00 97.06 102 GLU A CA 1
ATOM 876 C C . GLU A 1 102 ? 1.989 5.032 23.815 1.00 97.06 102 GLU A C 1
ATOM 878 O O . GLU A 1 102 ? 1.650 5.248 22.653 1.00 97.06 102 GLU A O 1
ATOM 883 N N . ARG A 1 103 ? 2.651 3.915 24.146 1.00 96.44 103 ARG A N 1
ATOM 884 C CA . ARG A 1 103 ? 3.145 2.930 23.163 1.00 96.44 103 ARG A CA 1
ATOM 885 C C . ARG A 1 103 ? 2.083 2.480 22.155 1.00 96.44 103 ARG A C 1
ATOM 887 O O . ARG A 1 103 ? 2.411 2.169 21.010 1.00 96.44 103 ARG A O 1
ATOM 894 N N . ARG A 1 104 ? 0.811 2.412 22.556 1.00 94.75 104 ARG A N 1
ATOM 895 C CA . ARG A 1 104 ? -0.291 2.029 21.661 1.00 94.75 104 ARG A CA 1
ATOM 896 C C . ARG A 1 104 ? -0.554 3.052 20.553 1.00 94.75 104 ARG A C 1
ATOM 898 O O . ARG A 1 104 ? -1.015 2.632 19.505 1.00 94.75 104 ARG A O 1
ATOM 905 N N . ASN A 1 105 ? -0.192 4.319 20.746 1.00 96.31 105 ASN A N 1
ATOM 906 C CA . ASN A 1 105 ? -0.436 5.415 19.806 1.00 96.31 105 ASN A CA 1
ATOM 907 C C . ASN A 1 105 ? 0.762 5.732 18.904 1.00 96.31 105 ASN A C 1
ATOM 909 O O . ASN A 1 105 ? 0.599 6.481 17.944 1.00 96.31 105 ASN A O 1
ATOM 913 N N . ILE A 1 106 ? 1.921 5.128 19.179 1.00 97.94 106 ILE A N 1
ATOM 914 C CA . ILE A 1 106 ? 3.157 5.313 18.417 1.00 97.94 106 ILE A CA 1
ATOM 915 C C . ILE A 1 106 ? 3.190 4.395 17.185 1.00 97.94 106 ILE A C 1
ATOM 917 O O . ILE A 1 106 ? 3.056 3.173 17.322 1.00 97.94 106 ILE A O 1
ATOM 921 N N . ASN A 1 107 ? 3.432 4.985 16.009 1.00 98.19 107 ASN A N 1
ATOM 922 C CA . ASN A 1 107 ? 3.620 4.321 14.711 1.00 98.19 107 ASN A CA 1
ATOM 923 C C . ASN A 1 107 ? 2.514 3.294 14.396 1.00 98.19 107 ASN A C 1
ATOM 925 O O . ASN A 1 107 ? 2.780 2.139 14.055 1.00 98.19 107 ASN A O 1
ATOM 929 N N . VAL A 1 108 ? 1.250 3.671 14.611 1.00 97.44 108 VAL A N 1
ATOM 930 C CA . VAL A 1 108 ? 0.118 2.739 14.510 1.00 97.44 108 VAL A CA 1
ATOM 931 C C . VAL A 1 108 ? -0.086 2.274 13.077 1.00 97.44 108 VAL A C 1
ATOM 933 O O . VAL A 1 108 ? -0.178 1.066 12.855 1.00 97.44 108 VAL A O 1
ATOM 936 N N . GLN A 1 109 ? -0.141 3.202 12.119 1.00 97.75 109 GLN A N 1
ATOM 937 C CA . GLN A 1 109 ? -0.399 2.861 10.717 1.00 97.75 109 GLN A CA 1
ATOM 938 C C . GLN A 1 109 ? 0.738 1.994 10.162 1.00 97.75 109 GLN A C 1
ATOM 940 O O . GLN A 1 109 ? 0.489 0.962 9.540 1.00 97.75 109 GLN A O 1
ATOM 945 N N . TYR A 1 110 ? 1.980 2.335 10.502 1.00 97.69 110 TYR A N 1
ATOM 946 C CA . TYR A 1 110 ? 3.173 1.579 10.155 1.00 97.69 110 TYR A CA 1
ATOM 947 C C . TYR A 1 110 ? 3.162 0.175 10.751 1.00 97.69 110 TYR A C 1
ATOM 949 O O . TYR A 1 110 ? 3.387 -0.791 10.029 1.00 97.69 110 TYR A O 1
ATOM 957 N N . ARG A 1 111 ? 2.838 0.007 12.040 1.00 96.75 111 ARG A N 1
ATOM 958 C CA . ARG A 1 111 ? 2.754 -1.336 12.646 1.00 96.75 111 ARG A CA 1
ATOM 959 C C . ARG A 1 111 ? 1.690 -2.214 11.988 1.00 96.75 111 ARG A C 1
ATOM 961 O O . ARG A 1 111 ? 1.869 -3.429 11.927 1.00 96.75 111 ARG A O 1
ATOM 968 N N . PHE A 1 112 ? 0.595 -1.623 11.514 1.00 96.69 112 PHE A N 1
ATOM 969 C CA . PHE A 1 112 ? -0.456 -2.358 10.812 1.00 96.69 112 PHE A CA 1
ATOM 970 C C . PHE A 1 112 ? -0.042 -2.752 9.393 1.00 96.69 112 PHE A C 1
ATOM 972 O O . PHE A 1 112 ? -0.399 -3.839 8.948 1.00 96.69 112 PHE A O 1
ATOM 979 N N . LEU A 1 113 ? 0.737 -1.917 8.705 1.00 96.31 113 LEU A N 1
ATOM 980 C CA . LEU A 1 113 ? 1.183 -2.161 7.330 1.00 96.31 113 LEU A CA 1
ATOM 981 C C . LEU A 1 113 ? 2.607 -2.717 7.226 1.00 96.31 113 LEU A C 1
ATOM 983 O O . LEU A 1 113 ? 3.136 -2.864 6.128 1.00 96.31 113 LEU A O 1
ATOM 987 N N . GLN A 1 114 ? 3.239 -3.052 8.349 1.00 93.06 114 GLN A N 1
ATOM 988 C CA . GLN A 1 114 ? 4.619 -3.517 8.360 1.00 93.06 114 GLN A CA 1
ATOM 989 C C . GLN A 1 114 ? 4.799 -4.745 7.454 1.00 93.06 114 GLN A C 1
ATOM 991 O O . GLN A 1 114 ? 4.112 -5.758 7.607 1.00 93.06 114 GLN A O 1
ATOM 996 N N . GLY A 1 115 ? 5.762 -4.652 6.534 1.00 88.12 115 GLY A N 1
ATOM 997 C CA . GLY A 1 115 ? 6.065 -5.699 5.556 1.00 88.12 115 GLY A CA 1
ATOM 998 C C . GLY A 1 115 ? 5.192 -5.674 4.298 1.00 88.12 115 GLY A C 1
ATOM 999 O O . GLY A 1 115 ? 5.324 -6.575 3.472 1.00 88.12 115 GLY A O 1
ATOM 1000 N N . LEU A 1 116 ? 4.316 -4.678 4.138 1.00 90.31 116 LEU A N 1
ATOM 1001 C CA . LEU A 1 116 ? 3.539 -4.470 2.921 1.00 90.31 116 LEU A CA 1
ATOM 1002 C C . LEU A 1 116 ? 4.273 -3.500 1.975 1.00 90.31 116 LEU A C 1
ATOM 1004 O O . LEU A 1 116 ? 4.432 -2.332 2.328 1.00 90.31 116 LEU A O 1
ATOM 1008 N N . PRO A 1 117 ? 4.703 -3.935 0.778 1.00 87.56 117 PRO A N 1
ATOM 1009 C CA . PRO A 1 117 ? 5.278 -3.031 -0.219 1.00 87.56 117 PRO A CA 1
ATOM 1010 C C . PRO A 1 117 ? 4.194 -2.106 -0.795 1.00 87.56 117 PRO A C 1
ATOM 1012 O O . PRO A 1 117 ? 3.330 -2.558 -1.550 1.00 87.56 117 PRO A O 1
ATOM 1015 N N . LEU A 1 118 ? 4.228 -0.807 -0.464 1.00 88.31 118 LEU A N 1
ATOM 1016 C CA . LEU A 1 118 ? 3.169 0.141 -0.849 1.00 88.31 118 LEU A CA 1
ATOM 1017 C C . LEU A 1 118 ? 3.039 0.313 -2.368 1.00 88.31 118 LEU A C 1
ATOM 1019 O O . LEU A 1 118 ? 1.935 0.491 -2.875 1.00 88.31 118 LEU A O 1
ATOM 1023 N N . HIS A 1 119 ? 4.131 0.190 -3.122 1.00 86.06 119 HIS A N 1
ATOM 1024 C CA . HIS A 1 119 ? 4.092 0.241 -4.587 1.00 86.06 119 HIS A CA 1
ATOM 1025 C C . HIS A 1 119 ? 3.397 -0.979 -5.228 1.00 86.06 119 HIS A C 1
ATOM 1027 O O . HIS A 1 119 ? 2.985 -0.909 -6.386 1.00 86.06 119 HIS A O 1
ATOM 1033 N N . SER A 1 120 ? 3.234 -2.077 -4.482 1.00 86.88 120 SER A N 1
ATOM 1034 C CA . SER A 1 120 ? 2.589 -3.316 -4.944 1.00 86.88 120 SER A CA 1
ATOM 1035 C C . SER A 1 120 ? 1.238 -3.586 -4.282 1.00 86.88 120 SER A C 1
ATOM 1037 O O . SER A 1 120 ? 0.580 -4.564 -4.631 1.00 86.88 120 SER A O 1
ATOM 1039 N N . ILE A 1 121 ? 0.809 -2.745 -3.337 1.00 91.56 121 ILE A N 1
ATOM 1040 C CA . ILE A 1 121 ? -0.495 -2.889 -2.686 1.00 91.56 121 ILE A CA 1
ATOM 1041 C C . ILE A 1 121 ? -1.635 -2.815 -3.713 1.00 91.56 121 ILE A C 1
ATOM 1043 O O . ILE A 1 121 ? -1.523 -2.136 -4.730 1.00 91.56 121 ILE A O 1
ATOM 1047 N N . GLY A 1 122 ? -2.765 -3.460 -3.457 1.00 91.44 122 GLY A N 1
ATOM 1048 C CA . GLY A 1 122 ? -3.931 -3.371 -4.324 1.00 91.44 122 GLY A CA 1
ATOM 1049 C C . GLY A 1 122 ? -4.477 -1.950 -4.380 1.00 91.44 122 GLY A C 1
ATOM 1050 O O . GLY A 1 122 ? -4.601 -1.390 -5.464 1.00 91.44 122 GLY A O 1
ATOM 1051 N N . CYS A 1 123 ? -4.735 -1.318 -3.229 1.00 93.31 123 CYS A N 1
ATOM 1052 C CA . CYS A 1 123 ? -5.182 0.079 -3.160 1.00 93.31 123 CYS A CA 1
ATOM 1053 C C . CYS A 1 123 ? -4.868 0.731 -1.801 1.00 93.31 123 CYS A C 1
ATOM 1055 O O . CYS A 1 123 ? -5.158 0.154 -0.756 1.00 93.31 123 CYS A O 1
ATOM 1057 N N . ILE A 1 124 ? -4.372 1.972 -1.801 1.00 95.38 124 ILE A N 1
ATOM 1058 C CA . ILE A 1 124 ? -4.327 2.831 -0.605 1.00 95.38 124 ILE A CA 1
ATOM 1059 C C . ILE A 1 124 ? -5.206 4.044 -0.870 1.00 95.38 124 ILE A C 1
ATOM 1061 O O . ILE A 1 124 ? -4.997 4.740 -1.858 1.00 95.38 124 ILE A O 1
ATOM 1065 N N . GLY A 1 125 ? -6.187 4.277 -0.007 1.00 96.81 125 GLY A N 1
ATOM 1066 C CA . GLY A 1 125 ? -6.943 5.523 0.047 1.00 96.81 125 GLY A CA 1
ATOM 1067 C C . GLY A 1 125 ? -6.378 6.496 1.080 1.00 96.81 125 GLY A C 1
ATOM 1068 O O . GLY A 1 125 ? -5.630 6.102 1.975 1.00 96.81 125 GLY A O 1
ATOM 1069 N N . ILE A 1 126 ? -6.803 7.750 0.983 1.00 97.44 126 ILE A N 1
ATOM 1070 C CA . ILE A 1 126 ? -6.508 8.845 1.903 1.00 97.44 126 ILE A CA 1
ATOM 1071 C C . ILE A 1 126 ? -7.830 9.375 2.463 1.00 97.44 126 ILE A C 1
ATOM 1073 O O . ILE A 1 126 ? -8.745 9.723 1.718 1.00 97.44 126 ILE A O 1
ATOM 1077 N N . SER A 1 127 ? -7.951 9.418 3.785 1.00 94.81 127 SER A N 1
ATOM 1078 C CA . SER A 1 127 ? -9.197 9.778 4.468 1.00 94.81 127 SER A CA 1
ATOM 1079 C C . SER A 1 127 ? -9.646 11.214 4.184 1.00 94.81 127 SER A C 1
ATOM 1081 O O . SER A 1 127 ? -10.838 11.490 4.123 1.00 94.81 127 SER A O 1
ATOM 1083 N N . GLU A 1 128 ? -8.684 12.105 3.967 1.00 93.81 128 GLU A N 1
ATOM 1084 C CA . GLU A 1 128 ? -8.840 13.519 3.643 1.00 93.81 128 GLU A CA 1
ATOM 1085 C C . GLU A 1 128 ? -9.409 13.722 2.234 1.00 93.81 128 GLU A C 1
ATOM 1087 O O . GLU A 1 128 ? -9.985 14.765 1.949 1.00 93.81 128 GLU A O 1
ATOM 1092 N N . ASP A 1 129 ? -9.277 12.714 1.370 1.00 95.25 129 ASP A N 1
ATOM 1093 C CA . ASP A 1 129 ? -9.783 12.691 -0.002 1.00 95.25 129 ASP A CA 1
ATOM 1094 C C . ASP A 1 129 ? -10.628 11.421 -0.217 1.00 95.25 129 ASP A C 1
ATOM 1096 O O . ASP A 1 129 ? -10.407 10.594 -1.110 1.00 95.25 129 ASP A O 1
ATOM 1100 N N . TYR A 1 130 ? -11.574 11.213 0.705 1.00 93.69 130 TYR A N 1
ATOM 1101 C CA . TYR A 1 130 ? -12.330 9.969 0.831 1.00 93.69 130 TYR A CA 1
ATOM 1102 C C . TYR A 1 130 ? -13.110 9.603 -0.437 1.00 93.69 130 TYR A C 1
ATOM 1104 O O . TYR A 1 130 ? -13.101 8.444 -0.852 1.00 93.69 130 TYR A O 1
ATOM 1112 N N . ASP A 1 131 ? -13.742 10.572 -1.096 1.00 94.31 131 ASP A N 1
ATOM 1113 C CA . ASP A 1 131 ? -14.543 10.315 -2.296 1.00 94.31 131 ASP A CA 1
ATOM 1114 C C . ASP A 1 131 ? -13.687 9.756 -3.437 1.00 94.31 131 ASP A C 1
ATOM 1116 O O . ASP A 1 131 ? -14.041 8.751 -4.065 1.00 94.31 131 ASP A O 1
ATOM 1120 N N . ASN A 1 132 ? -12.516 10.348 -3.673 1.00 96.38 132 ASN A N 1
ATOM 1121 C CA . ASN A 1 132 ? -11.566 9.839 -4.658 1.00 96.38 132 ASN A CA 1
ATOM 1122 C C . ASN A 1 132 ? -10.945 8.510 -4.222 1.00 96.38 132 ASN A C 1
ATOM 1124 O O . ASN A 1 132 ? -10.734 7.639 -5.066 1.00 96.38 132 ASN A O 1
ATOM 1128 N N . SER A 1 133 ? -10.757 8.288 -2.922 1.00 96.69 133 SER A N 1
ATOM 1129 C CA . SER A 1 133 ? -10.334 6.989 -2.393 1.00 96.69 133 SER A CA 1
ATOM 1130 C C . SER A 1 133 ? -11.345 5.883 -2.695 1.00 96.69 133 SER A C 1
ATOM 1132 O O . SER A 1 133 ? -10.962 4.789 -3.112 1.00 96.69 133 SER A O 1
ATOM 1134 N N . ILE A 1 134 ? -12.644 6.164 -2.563 1.00 95.62 134 ILE A N 1
ATOM 1135 C CA . ILE A 1 134 ? -13.705 5.222 -2.937 1.00 95.62 134 ILE A CA 1
ATOM 1136 C C . ILE A 1 134 ? -13.758 5.017 -4.455 1.00 95.62 134 ILE A C 1
ATOM 1138 O O . ILE A 1 134 ? -13.905 3.880 -4.909 1.00 95.62 134 ILE A O 1
ATOM 1142 N N . ARG A 1 135 ? -13.584 6.077 -5.258 1.00 95.50 135 ARG A N 1
ATOM 1143 C CA . ARG A 1 135 ? -13.481 5.958 -6.725 1.00 95.50 135 ARG A CA 1
ATOM 1144 C C . ARG A 1 135 ? -12.314 5.065 -7.138 1.00 95.50 135 ARG A C 1
ATOM 1146 O O . ARG A 1 135 ? -12.502 4.180 -7.971 1.00 95.50 135 ARG A O 1
ATOM 1153 N N . LEU A 1 136 ? -11.142 5.262 -6.538 1.00 95.19 136 LEU A N 1
ATOM 1154 C CA . LEU A 1 136 ? -9.951 4.4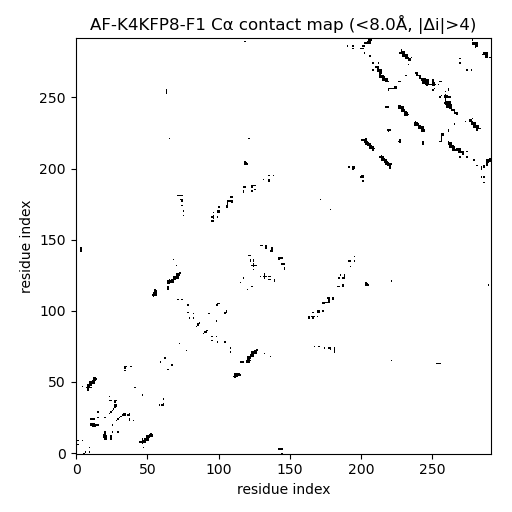65 -6.811 1.00 95.19 136 L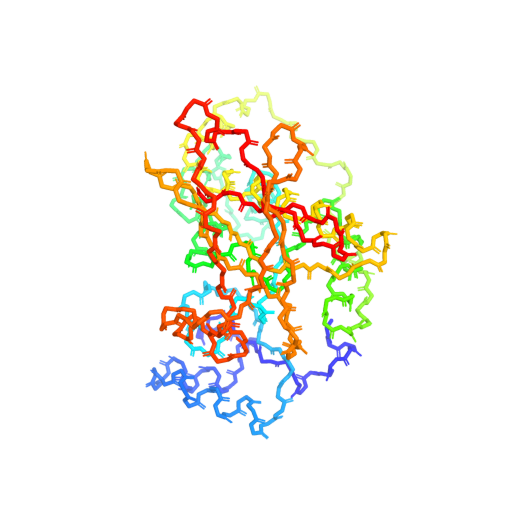EU A CA 1
ATOM 1155 C C . LEU A 1 136 ? -10.155 2.999 -6.414 1.00 95.19 136 LEU A C 1
ATOM 1157 O O . LEU A 1 136 ? -9.831 2.101 -7.191 1.00 95.19 136 LEU A O 1
ATOM 1161 N N . LEU A 1 137 ? -10.753 2.752 -5.246 1.00 94.56 137 LEU A N 1
ATOM 1162 C CA . LEU A 1 137 ? -11.055 1.406 -4.763 1.00 94.56 137 LEU A CA 1
ATOM 1163 C C . LEU A 1 137 ? -12.023 0.669 -5.701 1.00 94.56 137 LEU A C 1
ATOM 1165 O O . LEU A 1 137 ? -11.790 -0.486 -6.063 1.00 94.56 137 LEU A O 1
ATOM 1169 N N . ASN A 1 138 ? -13.082 1.355 -6.140 1.00 94.25 138 ASN A N 1
ATOM 1170 C CA . ASN A 1 138 ? -14.048 0.826 -7.100 1.00 94.25 138 ASN A CA 1
ATOM 1171 C C . ASN A 1 138 ? -13.397 0.494 -8.446 1.00 94.25 138 ASN A C 1
ATOM 1173 O O . ASN A 1 138 ? -13.640 -0.586 -8.979 1.00 94.25 138 ASN A O 1
ATOM 1177 N N . ALA A 1 139 ? -12.548 1.382 -8.968 1.00 92.88 139 ALA A N 1
ATOM 1178 C CA . ALA A 1 139 ? -11.828 1.154 -10.219 1.00 92.88 139 ALA A CA 1
ATOM 1179 C C . ALA A 1 139 ? -10.839 -0.020 -10.118 1.00 92.88 139 ALA A C 1
ATOM 1181 O O . ALA A 1 139 ? -10.741 -0.817 -11.044 1.00 92.88 139 ALA A O 1
ATOM 1182 N N . THR A 1 140 ? -10.153 -0.155 -8.980 1.00 91.75 140 THR A N 1
ATOM 1183 C CA . THR A 1 140 ? -9.155 -1.211 -8.746 1.00 91.75 140 THR A CA 1
ATOM 1184 C C . THR A 1 140 ? -9.789 -2.603 -8.723 1.00 91.75 140 THR A C 1
ATOM 1186 O O . THR A 1 140 ? -9.296 -3.515 -9.379 1.00 91.75 140 THR A O 1
ATOM 1189 N N . TYR A 1 141 ? -10.887 -2.776 -7.982 1.00 90.69 141 TYR A N 1
ATOM 1190 C CA . TYR A 1 141 ? -11.484 -4.099 -7.750 1.00 90.69 141 TYR A CA 1
ATOM 1191 C C . TYR A 1 141 ? -12.771 -4.359 -8.544 1.00 90.69 141 TYR A C 1
ATOM 1193 O O . TYR A 1 141 ? -13.415 -5.393 -8.362 1.00 90.69 141 TYR A O 1
ATOM 1201 N N . GLY A 1 142 ? -13.188 -3.422 -9.401 1.00 90.56 142 GLY A N 1
ATOM 1202 C CA . GLY A 1 142 ? -14.459 -3.511 -10.126 1.00 90.56 142 GLY A CA 1
ATOM 1203 C C . GLY A 1 142 ? -15.684 -3.439 -9.207 1.00 90.56 142 GLY A C 1
ATOM 1204 O O . GLY A 1 142 ? -16.726 -4.033 -9.496 1.00 90.56 142 GLY A O 1
ATOM 1205 N N . TRP A 1 143 ? -15.565 -2.762 -8.064 1.00 92.06 143 TRP A N 1
ATOM 1206 C CA . TRP A 1 143 ? -16.644 -2.626 -7.085 1.00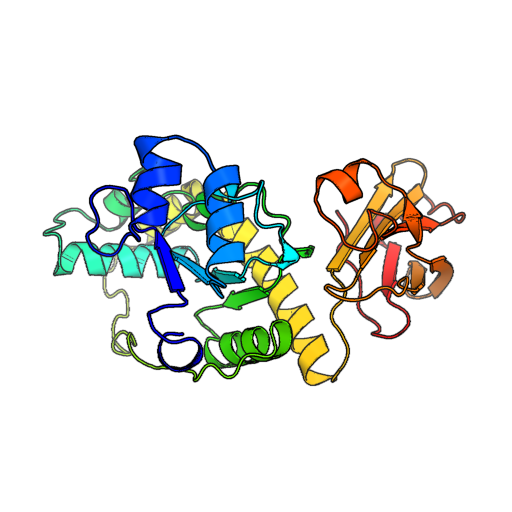 92.06 143 TRP A CA 1
ATOM 1207 C C . TRP A 1 143 ? -17.536 -1.412 -7.368 1.00 92.06 143 TRP A C 1
ATOM 1209 O O . TRP A 1 143 ? -17.218 -0.544 -8.178 1.00 92.06 143 TRP A O 1
ATOM 1219 N N . LYS A 1 144 ? -18.689 -1.359 -6.690 1.00 91.50 144 LYS A N 1
ATOM 1220 C CA . LYS A 1 144 ? -19.652 -0.245 -6.743 1.00 91.50 144 LYS A CA 1
ATOM 1221 C C . LYS A 1 144 ? -20.006 0.237 -5.337 1.00 91.50 144 LYS A C 1
ATOM 1223 O O . LYS A 1 144 ? -21.168 0.302 -4.944 1.00 91.50 144 LYS A O 1
ATOM 1228 N N . LEU A 1 145 ? -18.982 0.516 -4.538 1.00 90.12 145 LEU A N 1
ATOM 1229 C CA . LEU A 1 145 ? -19.153 1.047 -3.194 1.00 90.12 145 LEU A CA 1
ATOM 1230 C C . LEU A 1 145 ? -19.591 2.518 -3.258 1.00 90.12 145 LEU A C 1
ATOM 1232 O O . LEU A 1 145 ? -18.943 3.303 -3.952 1.00 90.12 145 LEU A O 1
ATOM 1236 N N . PRO A 1 146 ? -20.654 2.913 -2.535 1.00 89.38 146 PRO A N 1
ATOM 1237 C CA . PRO A 1 146 ? -20.981 4.320 -2.363 1.00 89.38 146 PRO A CA 1
ATOM 1238 C C . PRO A 1 146 ? -19.992 4.975 -1.392 1.00 89.38 146 PRO A C 1
ATOM 1240 O O . PRO A 1 146 ? -19.588 4.347 -0.408 1.00 89.38 146 PRO A O 1
ATOM 1243 N N . ALA A 1 147 ? -19.659 6.242 -1.631 1.00 86.94 147 ALA A N 1
ATOM 1244 C CA . ALA A 1 147 ? -19.050 7.080 -0.607 1.00 86.94 147 ALA A CA 1
ATOM 1245 C C . ALA A 1 147 ? -20.116 7.407 0.449 1.00 86.94 147 ALA A C 1
ATOM 1247 O O . ALA A 1 147 ? -21.229 7.817 0.119 1.00 86.94 147 ALA A O 1
ATOM 1248 N N . LEU A 1 148 ? -19.808 7.141 1.718 1.00 83.62 148 LEU A N 1
ATOM 1249 C CA . LEU A 1 148 ? -20.717 7.365 2.837 1.00 83.62 148 LEU A CA 1
ATOM 1250 C C . LEU A 1 148 ? -20.107 8.369 3.816 1.00 83.62 148 LEU A C 1
ATOM 1252 O O . LEU A 1 148 ? -19.011 8.148 4.322 1.00 83.62 148 LEU A O 1
ATOM 1256 N N . ALA A 1 149 ? -20.858 9.412 4.161 1.00 75.81 149 ALA A N 1
ATOM 1257 C CA . ALA A 1 149 ? -20.502 10.366 5.209 1.00 75.81 149 ALA A CA 1
ATOM 1258 C C . ALA A 1 149 ? -21.133 9.947 6.552 1.00 75.81 149 ALA A C 1
ATOM 1260 O O . ALA A 1 149 ? -22.093 10.552 7.016 1.00 75.81 149 ALA A O 1
ATOM 1261 N N . LEU A 1 150 ? -20.650 8.847 7.145 1.00 66.31 150 LEU A N 1
ATOM 1262 C CA . LEU A 1 150 ? -21.204 8.312 8.406 1.00 66.31 150 LEU A CA 1
ATOM 1263 C C . LEU A 1 150 ? -20.504 8.841 9.663 1.00 66.31 150 LEU A C 1
ATOM 1265 O O . LEU A 1 150 ? -21.098 8.825 10.733 1.00 66.31 150 LEU A O 1
ATOM 1269 N N . ASN A 1 151 ? -19.256 9.302 9.536 1.00 59.06 151 ASN A N 1
ATOM 1270 C CA . ASN A 1 151 ? -18.391 9.683 10.657 1.00 59.06 151 ASN A CA 1
ATOM 1271 C C . ASN A 1 151 ? -17.701 11.033 10.409 1.00 59.06 151 ASN A C 1
ATOM 1273 O O . ASN A 1 151 ? -16.506 11.186 10.666 1.00 59.06 151 ASN A O 1
ATOM 1277 N N . SER A 1 152 ? -18.439 12.011 9.884 1.00 57.94 152 SER A N 1
ATOM 1278 C CA . SER A 1 152 ? -17.948 13.385 9.809 1.00 57.94 152 SER A CA 1
ATOM 1279 C C . SER A 1 152 ? -17.877 13.942 11.229 1.00 57.94 152 SER A C 1
ATOM 1281 O O . SER A 1 152 ? -18.904 14.140 11.879 1.00 57.94 152 SER A O 1
ATOM 1283 N N . ALA A 1 153 ? -16.667 14.163 11.743 1.00 54.78 153 ALA A N 1
ATOM 1284 C CA . ALA A 1 153 ? -16.521 15.015 12.916 1.00 54.78 153 ALA A CA 1
ATOM 1285 C C . ALA A 1 153 ? -17.100 16.402 12.560 1.00 54.78 153 ALA A C 1
ATOM 1287 O O . ALA A 1 153 ? -16.883 16.850 11.433 1.00 54.78 153 ALA A O 1
ATOM 1288 N N . PRO A 1 154 ? -17.836 17.077 13.462 1.00 50.31 154 PRO A N 1
ATOM 1289 C CA . PRO A 1 154 ? -18.302 18.438 13.211 1.00 50.31 154 PRO A CA 1
ATOM 1290 C C . PRO A 1 154 ? -17.129 19.329 12.775 1.00 50.31 154 PRO A C 1
ATOM 1292 O O . PRO A 1 154 ? -16.061 19.250 13.385 1.00 50.31 154 PRO A O 1
ATOM 1295 N N . GLU A 1 155 ? -17.333 20.172 11.755 1.00 45.09 155 GLU A N 1
ATOM 1296 C CA . GLU A 1 155 ? -16.321 21.071 11.155 1.00 45.09 155 GLU A CA 1
ATOM 1297 C C . GLU A 1 155 ? -15.586 21.962 12.178 1.00 45.09 155 GLU A C 1
ATOM 1299 O O . GLU A 1 155 ? -14.485 22.436 11.919 1.00 45.09 155 GLU A O 1
ATOM 1304 N N . MET A 1 156 ? -16.134 22.126 13.383 1.00 40.28 156 MET A N 1
ATOM 1305 C CA . MET A 1 156 ? -15.480 22.768 14.520 1.00 40.28 156 MET A CA 1
ATOM 1306 C C . MET A 1 156 ? -14.985 21.742 15.539 1.00 40.28 156 MET A C 1
ATOM 1308 O O . MET A 1 156 ? -15.624 21.488 16.557 1.00 40.28 156 MET A O 1
ATOM 1312 N N . GLN A 1 157 ? -13.801 21.184 15.311 1.00 46.50 157 GLN A N 1
ATOM 1313 C CA . GLN A 1 157 ? -12.933 20.804 16.427 1.00 46.50 157 GLN A CA 1
ATOM 1314 C C . GLN A 1 157 ? -11.498 21.222 16.124 1.00 46.50 157 GLN A C 1
ATOM 1316 O O . GLN A 1 157 ? -10.574 20.400 16.201 1.00 46.50 157 GLN A O 1
ATOM 1321 N N . SER A 1 158 ? -11.335 22.507 15.787 1.00 41.72 158 SER A N 1
ATOM 1322 C CA . SER A 1 158 ? -10.075 23.216 15.983 1.00 41.72 158 SER A CA 1
ATOM 1323 C C . SER A 1 158 ? -9.541 22.839 17.362 1.00 41.72 158 SER A C 1
ATOM 1325 O O . SER A 1 158 ? -10.272 22.780 18.352 1.00 41.72 158 SER A O 1
ATOM 1327 N N . LEU A 1 159 ? -8.269 22.471 17.414 1.00 50.44 159 LEU A N 1
ATOM 1328 C CA . LEU A 1 159 ? -7.553 22.327 18.667 1.00 50.44 159 LEU A CA 1
ATOM 1329 C C . LEU A 1 159 ? -7.428 23.725 19.294 1.00 50.44 159 LEU A C 1
ATOM 1331 O O . LEU A 1 159 ? -6.389 24.367 19.197 1.00 50.44 159 LEU A O 1
ATOM 1335 N N . GLU A 1 160 ? -8.496 24.215 19.919 1.00 47.19 160 GLU A N 1
ATOM 1336 C CA . GLU A 1 160 ? -8.404 25.294 20.894 1.00 47.19 160 GLU A CA 1
ATOM 1337 C C . GLU A 1 160 ? -7.790 24.723 22.171 1.00 47.19 160 GLU A C 1
ATOM 1339 O O . GLU A 1 160 ? -8.484 24.376 23.119 1.00 47.19 160 GLU A O 1
ATOM 1344 N N . THR A 1 161 ? -6.467 24.597 22.183 1.00 46.75 161 THR A N 1
ATOM 1345 C CA . THR A 1 161 ? -5.686 24.614 23.421 1.00 46.75 161 THR A CA 1
ATOM 1346 C C . THR A 1 161 ? -4.325 25.228 23.125 1.00 46.75 161 THR A C 1
ATOM 1348 O O . THR A 1 161 ? -3.587 24.750 22.264 1.00 46.75 161 THR A O 1
ATOM 1351 N N . GLN A 1 162 ? -3.996 26.293 23.855 1.00 44.78 162 GLN A N 1
ATOM 1352 C CA . GLN A 1 162 ? -2.789 27.125 23.753 1.00 44.78 162 GLN A CA 1
ATOM 1353 C C . GLN A 1 162 ? -1.452 26.396 24.039 1.00 44.78 162 GLN A C 1
ATOM 1355 O O . GLN A 1 162 ? -0.442 27.061 24.227 1.00 44.78 162 GLN A O 1
ATOM 1360 N N . ASP A 1 163 ? -1.408 25.058 24.046 1.00 52.38 163 ASP A N 1
ATOM 1361 C CA . ASP A 1 163 ? -0.257 24.287 24.547 1.00 52.38 163 ASP A CA 1
ATOM 1362 C C . ASP A 1 163 ? 0.028 22.985 23.763 1.00 52.38 163 ASP A C 1
ATOM 1364 O O . ASP A 1 163 ? 0.531 21.988 24.277 1.00 52.38 163 ASP A O 1
ATOM 1368 N N . ASN A 1 164 ? -0.331 22.947 22.476 1.00 67.88 164 ASN A N 1
ATOM 1369 C CA . ASN A 1 164 ? -0.127 21.752 21.645 1.00 67.88 164 ASN A CA 1
ATOM 1370 C C . ASN A 1 164 ? 1.292 21.636 21.062 1.00 67.88 164 ASN A C 1
ATOM 1372 O O . ASN A 1 164 ? 1.602 20.614 20.454 1.00 67.88 164 ASN A O 1
ATOM 1376 N N . GLY A 1 165 ? 2.161 22.637 21.240 1.00 81.75 165 GLY A N 1
ATOM 1377 C CA . GLY A 1 165 ? 3.510 22.646 20.660 1.00 81.75 165 GLY A CA 1
ATOM 1378 C C . GLY A 1 165 ? 4.373 21.468 21.121 1.00 81.75 165 GLY A C 1
ATOM 1379 O O . GLY A 1 165 ? 4.993 20.791 20.296 1.00 81.75 165 GLY A O 1
ATOM 1380 N N . GLU A 1 166 ? 4.350 21.154 22.419 1.00 90.31 166 GLU A N 1
ATOM 1381 C CA . GLU A 1 166 ? 5.071 19.999 22.966 1.00 90.31 166 GLU A CA 1
ATOM 1382 C C . GLU A 1 166 ? 4.477 18.671 22.491 1.00 90.31 166 GLU A C 1
ATOM 1384 O O . GLU A 1 166 ? 5.214 17.751 22.141 1.00 90.31 166 GLU A O 1
ATOM 1389 N N . ALA A 1 167 ? 3.146 18.565 22.428 1.00 92.00 167 ALA A N 1
ATOM 1390 C CA . ALA A 1 167 ? 2.470 17.353 21.967 1.00 92.00 167 ALA A CA 1
ATOM 1391 C C . ALA A 1 167 ? 2.737 17.076 20.480 1.00 92.00 167 ALA A C 1
ATOM 1393 O O . ALA A 1 167 ? 2.989 15.933 20.105 1.00 92.00 167 ALA A O 1
ATOM 1394 N N . VAL A 1 168 ? 2.721 18.120 19.647 1.00 92.75 168 VAL A N 1
ATOM 1395 C CA . VAL A 1 168 ? 3.080 18.054 18.225 1.00 92.75 168 VAL A CA 1
ATOM 1396 C C . VAL A 1 168 ? 4.546 17.649 18.066 1.00 92.75 168 VAL A C 1
ATOM 1398 O O . VAL A 1 168 ? 4.847 16.734 17.302 1.00 92.75 168 VAL A O 1
ATOM 1401 N N . SER A 1 169 ? 5.455 18.274 18.817 1.00 94.12 169 SER A N 1
ATOM 1402 C CA . SER A 1 169 ? 6.886 17.947 18.755 1.00 94.12 169 SER A CA 1
ATOM 1403 C C . SER A 1 169 ? 7.147 16.497 19.168 1.00 94.12 169 SER A C 1
ATOM 1405 O O . SER A 1 169 ? 7.749 15.737 18.410 1.00 94.12 169 SER A O 1
ATOM 1407 N N . ALA A 1 170 ? 6.596 16.074 20.311 1.00 95.75 170 ALA A N 1
ATOM 1408 C CA . ALA A 1 170 ? 6.683 14.693 20.777 1.00 95.75 170 ALA A CA 1
ATOM 1409 C C . ALA A 1 170 ? 6.065 13.712 19.771 1.00 95.75 170 ALA A C 1
ATOM 1411 O O . ALA A 1 170 ? 6.580 12.611 19.578 1.00 95.75 170 ALA A O 1
ATOM 1412 N N . PHE A 1 171 ? 4.977 14.104 19.100 1.00 96.31 171 PHE A N 1
ATOM 1413 C CA . PHE A 1 171 ? 4.361 13.279 18.073 1.00 96.31 171 PHE A CA 1
ATOM 1414 C C . PHE A 1 171 ? 5.331 13.007 16.927 1.00 96.31 171 PHE A C 1
ATOM 1416 O O . PHE A 1 171 ? 5.582 11.838 16.639 1.00 96.31 171 PHE A O 1
ATOM 1423 N N . TYR A 1 172 ? 5.887 14.048 16.304 1.00 96.19 172 TYR A N 1
ATOM 1424 C CA . TYR A 1 172 ? 6.789 13.890 15.161 1.00 96.19 172 TYR A CA 1
ATOM 1425 C C . TYR A 1 172 ? 8.096 13.189 15.538 1.00 96.19 172 TYR A C 1
ATOM 1427 O O . TYR A 1 172 ? 8.664 12.465 14.721 1.00 96.19 172 TYR A O 1
ATOM 1435 N N . GLU A 1 173 ? 8.551 13.335 16.782 1.00 97.25 173 GLU A N 1
ATOM 1436 C CA . GLU A 1 173 ? 9.720 12.614 17.276 1.00 97.25 173 GLU A CA 1
ATOM 1437 C C . GLU A 1 173 ? 9.459 11.104 17.405 1.00 97.25 173 GLU A C 1
ATOM 1439 O O . GLU A 1 173 ? 10.282 10.290 16.980 1.00 97.25 173 GLU A O 1
ATOM 1444 N N . LEU A 1 174 ? 8.296 10.720 17.941 1.00 97.94 174 LEU A N 1
ATOM 1445 C CA . LEU A 1 174 ? 7.948 9.322 18.208 1.00 97.94 174 LEU A CA 1
ATOM 1446 C C . LEU A 1 174 ? 7.358 8.600 16.984 1.00 97.94 174 LEU A C 1
ATOM 1448 O O . LEU A 1 174 ? 7.540 7.391 16.832 1.00 97.94 174 LEU A O 1
ATOM 1452 N N . ASN A 1 175 ? 6.668 9.321 16.094 1.00 98.00 175 ASN A N 1
ATOM 1453 C CA . ASN A 1 175 ? 5.857 8.762 15.003 1.00 98.00 175 ASN A CA 1
ATOM 1454 C C . ASN A 1 175 ? 6.501 8.890 13.614 1.00 98.00 175 ASN A C 1
ATOM 1456 O O . ASN A 1 175 ? 5.807 8.949 12.598 1.00 98.00 175 ASN A O 1
ATOM 1460 N N . LYS A 1 176 ? 7.836 8.924 13.551 1.00 97.94 176 LYS A N 1
ATOM 1461 C CA . LYS A 1 176 ? 8.588 9.094 12.296 1.00 97.94 176 LYS A CA 1
ATOM 1462 C C . LYS A 1 176 ? 8.200 8.076 11.222 1.00 97.94 176 LYS A C 1
ATOM 1464 O O . LYS A 1 176 ? 8.128 8.430 10.051 1.00 97.94 176 LYS A O 1
ATOM 1469 N N . GLN A 1 177 ? 7.927 6.828 11.605 1.00 98.06 177 GLN A N 1
ATOM 1470 C CA . GLN A 1 177 ? 7.597 5.776 10.641 1.00 98.06 177 GLN A CA 1
ATOM 1471 C C . GLN A 1 177 ? 6.197 5.965 10.051 1.00 98.06 177 GLN A C 1
ATOM 1473 O O . GLN A 1 177 ? 6.030 5.773 8.852 1.00 98.06 177 GLN A O 1
ATOM 1478 N N . ASP A 1 178 ? 5.213 6.389 10.853 1.00 98.00 178 ASP A N 1
ATOM 1479 C CA . ASP A 1 178 ? 3.881 6.733 10.334 1.00 98.00 178 ASP A CA 1
ATOM 1480 C C . ASP A 1 178 ? 3.946 7.927 9.373 1.00 98.00 178 ASP A C 1
ATOM 1482 O O . ASP A 1 178 ? 3.255 7.924 8.358 1.00 98.00 178 ASP A O 1
ATOM 1486 N N . VAL A 1 179 ? 4.777 8.932 9.672 1.00 97.81 179 VAL A N 1
ATOM 1487 C CA . VAL A 1 179 ? 4.953 10.114 8.810 1.00 97.81 179 VAL A CA 1
ATOM 1488 C C . VAL A 1 179 ? 5.573 9.727 7.469 1.00 97.81 179 VAL A C 1
ATOM 1490 O O . VAL A 1 179 ? 5.021 10.074 6.429 1.00 97.81 179 VAL A O 1
ATOM 1493 N N . LEU A 1 180 ? 6.667 8.958 7.481 1.00 97.06 180 LEU A N 1
ATOM 1494 C CA . LEU A 1 180 ? 7.316 8.483 6.254 1.00 97.06 180 LEU A CA 1
ATOM 1495 C C . LEU A 1 180 ? 6.373 7.615 5.410 1.00 97.06 180 LEU A C 1
ATOM 1497 O O . LEU A 1 180 ? 6.222 7.853 4.215 1.00 97.06 180 LEU A O 1
ATOM 1501 N N . LEU A 1 181 ? 5.683 6.664 6.049 1.00 97.44 181 LEU A N 1
ATOM 1502 C CA . LEU A 1 181 ? 4.691 5.804 5.404 1.00 97.44 181 LEU A CA 1
ATOM 1503 C C . LEU A 1 181 ? 3.569 6.616 4.749 1.00 97.44 181 LEU A C 1
ATOM 1505 O O . LEU A 1 181 ? 3.144 6.304 3.640 1.00 97.44 181 LEU A O 1
ATOM 1509 N N . TYR A 1 182 ? 3.057 7.633 5.444 1.00 97.88 182 TYR A N 1
ATOM 1510 C CA . TYR A 1 182 ? 1.951 8.441 4.944 1.00 97.88 182 TYR A CA 1
ATOM 1511 C C . TYR A 1 182 ? 2.354 9.287 3.732 1.00 97.88 182 TYR A C 1
ATOM 1513 O O . TYR A 1 182 ? 1.589 9.374 2.772 1.00 97.88 182 TYR A O 1
ATOM 1521 N N . GLU A 1 183 ? 3.556 9.869 3.732 1.00 96.50 183 GLU A N 1
ATOM 1522 C CA . GLU A 1 183 ? 4.047 10.613 2.567 1.00 96.50 183 GLU A CA 1
ATOM 1523 C C . GLU A 1 183 ? 4.305 9.692 1.365 1.00 96.50 183 GLU A C 1
ATOM 1525 O O . GLU A 1 183 ? 3.877 10.013 0.254 1.00 96.50 183 GLU A O 1
ATOM 1530 N N . GLU A 1 184 ? 4.886 8.505 1.572 1.00 94.62 184 GLU A N 1
ATOM 1531 C CA . GLU A 1 184 ? 5.029 7.498 0.509 1.00 94.62 184 GLU A CA 1
ATOM 1532 C C . GLU A 1 184 ? 3.659 7.073 -0.050 1.00 94.62 184 GLU A C 1
ATOM 1534 O O . GLU A 1 184 ? 3.440 7.038 -1.266 1.00 94.62 184 GLU A O 1
ATOM 1539 N N . ALA A 1 185 ? 2.695 6.817 0.837 1.00 96.19 185 ALA A N 1
ATOM 1540 C CA . ALA A 1 185 ? 1.334 6.471 0.457 1.00 96.19 185 ALA A CA 1
ATOM 1541 C C . ALA A 1 185 ? 0.651 7.585 -0.347 1.00 96.19 185 ALA A C 1
ATOM 1543 O O . ALA A 1 185 ? -0.038 7.284 -1.321 1.00 96.19 185 ALA A O 1
ATOM 1544 N N . LYS A 1 186 ? 0.860 8.861 -0.001 1.00 96.38 186 LYS A N 1
ATOM 1545 C CA . LYS A 1 186 ? 0.332 10.005 -0.763 1.00 96.38 186 LYS A CA 1
ATOM 1546 C C . LYS A 1 186 ? 0.917 10.095 -2.167 1.00 96.38 186 LYS A C 1
ATOM 1548 O O . LYS A 1 186 ? 0.172 10.376 -3.109 1.00 96.38 186 LYS A O 1
ATOM 1553 N N . VAL A 1 187 ? 2.215 9.839 -2.330 1.00 93.81 187 VAL A N 1
ATOM 1554 C CA . VAL A 1 187 ? 2.848 9.776 -3.658 1.00 93.81 187 VAL A CA 1
ATOM 1555 C C . VAL A 1 187 ? 2.216 8.652 -4.482 1.00 93.81 187 VAL A C 1
ATOM 1557 O O . VAL A 1 187 ? 1.771 8.888 -5.608 1.00 93.81 187 VAL A O 1
ATOM 1560 N N . ASN A 1 188 ? 2.085 7.454 -3.901 1.00 93.19 188 ASN A N 1
ATOM 1561 C CA . ASN A 1 188 ? 1.447 6.315 -4.561 1.00 93.19 188 ASN A CA 1
ATOM 1562 C C . ASN A 1 188 ? -0.018 6.601 -4.943 1.00 93.19 188 ASN A C 1
ATOM 1564 O O . ASN A 1 188 ? -0.434 6.353 -6.076 1.00 93.19 188 ASN A O 1
ATOM 1568 N N . TYR A 1 189 ? -0.782 7.174 -4.013 1.00 95.94 189 TYR A N 1
ATOM 1569 C CA . TYR A 1 189 ? -2.177 7.565 -4.191 1.00 95.94 189 TYR A CA 1
ATOM 1570 C C . TYR A 1 189 ? -2.350 8.570 -5.333 1.00 95.94 189 TYR A C 1
ATOM 1572 O O . TYR A 1 189 ? -3.168 8.362 -6.230 1.00 95.94 189 TYR A O 1
ATOM 1580 N N . THR A 1 190 ? -1.528 9.620 -5.353 1.00 95.19 190 THR A N 1
ATOM 1581 C CA . THR A 1 190 ? -1.568 10.663 -6.389 1.00 95.19 190 THR A CA 1
ATOM 1582 C C . THR A 1 190 ? -1.255 10.084 -7.767 1.00 95.19 190 THR A C 1
ATOM 1584 O O . THR A 1 190 ? -1.952 10.375 -8.742 1.00 95.19 190 THR A O 1
ATOM 1587 N N . LEU A 1 191 ? -0.251 9.206 -7.854 1.00 92.94 191 LEU A N 1
ATOM 1588 C CA . LEU A 1 191 ? 0.102 8.522 -9.096 1.00 92.94 191 LEU A CA 1
ATOM 1589 C C . LEU A 1 191 ? -1.054 7.658 -9.620 1.00 92.94 191 LEU A C 1
ATOM 1591 O O . LEU A 1 191 ? -1.367 7.683 -10.813 1.00 92.94 191 LEU A O 1
ATOM 1595 N N . ARG A 1 192 ? -1.727 6.924 -8.732 1.00 94.06 192 ARG A N 1
ATOM 1596 C CA . ARG A 1 192 ? -2.890 6.101 -9.085 1.00 94.06 192 ARG A CA 1
ATOM 1597 C C . ARG A 1 192 ? -4.079 6.932 -9.544 1.00 94.06 192 ARG A C 1
ATOM 1599 O O . ARG A 1 192 ? -4.700 6.583 -10.545 1.00 94.06 192 ARG A O 1
ATOM 1606 N N . LEU A 1 193 ? -4.375 8.038 -8.861 1.00 95.44 193 LEU A N 1
ATOM 1607 C CA . LEU A 1 193 ? -5.418 8.966 -9.295 1.00 95.44 193 LEU A CA 1
ATOM 1608 C C . LEU A 1 193 ? -5.107 9.584 -10.658 1.00 95.44 193 LEU A C 1
ATOM 1610 O O . LEU A 1 193 ? -6.015 9.723 -11.473 1.00 95.44 193 LEU A O 1
ATOM 1614 N N . SER A 1 194 ? -3.840 9.908 -10.932 1.00 94.56 194 SER A N 1
ATOM 1615 C CA . SER A 1 194 ? -3.409 10.388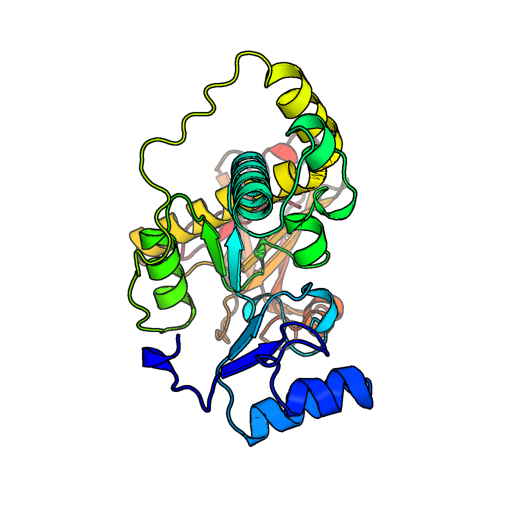 -12.250 1.00 94.56 194 SER A CA 1
ATOM 1616 C C . SER A 1 194 ? -3.623 9.333 -13.341 1.00 94.56 194 SER A C 1
ATOM 1618 O O . SER A 1 194 ? -4.136 9.644 -14.415 1.00 94.56 194 SER A O 1
ATOM 1620 N N . CYS A 1 195 ? -3.303 8.064 -13.063 1.00 94.00 195 CYS A N 1
ATOM 1621 C CA . CYS A 1 195 ? -3.588 6.970 -13.993 1.00 94.00 195 CYS A CA 1
ATOM 1622 C C . CYS A 1 195 ? -5.097 6.837 -14.249 1.00 94.00 195 CYS A C 1
ATOM 1624 O O . CYS A 1 195 ? -5.529 6.760 -15.399 1.00 94.00 195 CYS A O 1
ATOM 1626 N N . LEU A 1 196 ? -5.900 6.888 -13.182 1.00 94.44 196 LEU A N 1
ATOM 1627 C CA . LEU A 1 196 ? -7.355 6.802 -13.260 1.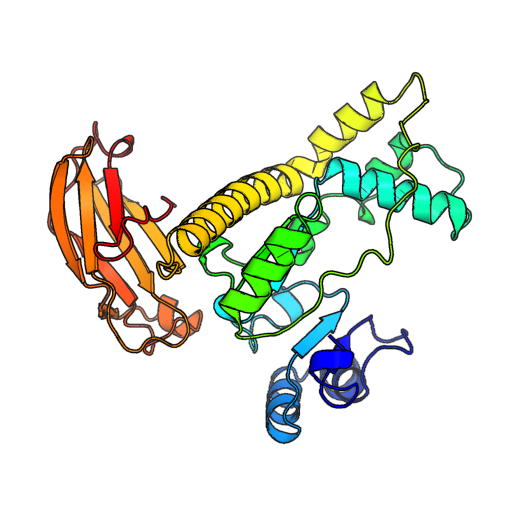00 94.44 196 LEU A CA 1
ATOM 1628 C C . LEU A 1 196 ? -7.965 7.963 -14.061 1.00 94.44 196 LEU A C 1
ATOM 1630 O O . LEU A 1 196 ? -8.822 7.728 -14.908 1.00 94.44 196 LEU A O 1
ATOM 1634 N N . SER A 1 197 ? -7.524 9.204 -13.832 1.00 94.31 197 SER A N 1
ATOM 1635 C CA . SER A 1 197 ? -8.047 10.383 -14.538 1.00 94.31 197 SER A CA 1
ATOM 1636 C C . SER A 1 197 ? -7.696 10.385 -16.025 1.00 94.31 197 SER A C 1
ATOM 1638 O O . SER A 1 197 ? -8.483 10.849 -16.847 1.00 94.31 197 SER A O 1
ATOM 1640 N N . ARG A 1 198 ? -6.542 9.812 -16.378 1.00 95.19 198 ARG A N 1
ATOM 1641 C CA . ARG A 1 198 ? -6.090 9.616 -17.759 1.00 95.19 198 ARG A CA 1
ATOM 1642 C C . ARG A 1 198 ? -6.651 8.356 -18.419 1.00 95.19 198 ARG A C 1
ATOM 1644 O O . ARG A 1 198 ? -6.335 8.103 -19.579 1.00 95.19 198 ARG A O 1
ATOM 1651 N N . ASN A 1 199 ? -7.445 7.564 -17.697 1.00 93.69 199 ASN A N 1
ATOM 1652 C CA . ASN A 1 199 ? -7.972 6.281 -18.154 1.00 93.69 199 ASN A CA 1
ATOM 1653 C C . ASN A 1 199 ? -6.875 5.300 -18.625 1.00 93.69 199 ASN A C 1
ATOM 1655 O O . ASN A 1 199 ? -7.039 4.583 -19.611 1.00 93.69 199 ASN A O 1
ATOM 1659 N N . VAL A 1 200 ? -5.739 5.279 -17.920 1.00 93.00 200 VAL A N 1
ATOM 1660 C CA . VAL A 1 200 ? -4.649 4.318 -18.142 1.00 93.00 200 VAL A CA 1
ATOM 1661 C C . VAL A 1 200 ? -4.520 3.375 -16.952 1.00 93.00 200 VAL A C 1
ATOM 1663 O O . VAL A 1 200 ? -4.818 3.727 -15.811 1.00 93.00 200 VAL A O 1
ATOM 1666 N N . SER A 1 201 ? -4.065 2.151 -17.208 1.00 91.06 201 SER A N 1
ATOM 1667 C CA . SER A 1 201 ? -3.880 1.162 -16.146 1.00 91.06 201 SER A CA 1
ATOM 1668 C C . SER A 1 201 ? -2.646 1.478 -15.305 1.00 91.06 201 SER A C 1
ATOM 1670 O O . SER A 1 201 ? -1.534 1.578 -15.831 1.00 91.06 201 SER A O 1
ATOM 1672 N N . TYR A 1 202 ? -2.837 1.559 -13.989 1.00 93.62 202 TYR A N 1
ATOM 1673 C CA . TYR A 1 202 ? -1.732 1.612 -13.038 1.00 93.62 202 TYR A CA 1
ATOM 1674 C C . TYR A 1 202 ? -0.915 0.316 -13.094 1.00 93.62 202 TYR A C 1
ATOM 1676 O O . TYR A 1 202 ? -1.467 -0.779 -13.199 1.00 93.62 202 TYR A O 1
ATOM 1684 N N . THR A 1 203 ? 0.403 0.450 -13.023 1.00 94.69 203 THR A N 1
ATOM 1685 C CA . THR A 1 203 ? 1.365 -0.652 -13.016 1.00 94.69 203 THR A CA 1
ATOM 1686 C C . THR A 1 203 ? 2.019 -0.728 -11.643 1.00 94.69 203 THR A C 1
ATOM 1688 O O . THR A 1 203 ? 2.628 0.241 -11.193 1.00 94.69 203 THR A O 1
ATOM 1691 N N . CYS A 1 204 ? 1.900 -1.877 -10.984 1.00 93.88 204 CYS A N 1
ATOM 1692 C CA . CYS A 1 204 ? 2.623 -2.169 -9.753 1.00 93.88 204 CYS A CA 1
ATOM 1693 C C . CYS A 1 204 ? 4.084 -2.453 -10.092 1.00 93.88 204 CYS A C 1
ATOM 1695 O O . CYS A 1 204 ? 4.370 -3.206 -11.027 1.00 93.88 204 CYS A O 1
ATOM 1697 N N . GLY A 1 205 ? 5.008 -1.876 -9.334 1.00 92.06 205 GLY A N 1
ATOM 1698 C CA . GLY A 1 205 ? 6.421 -2.107 -9.571 1.00 92.06 205 GLY A CA 1
ATOM 1699 C C . GLY A 1 205 ? 7.329 -1.076 -8.935 1.00 92.06 205 GLY A C 1
ATOM 1700 O O . GLY A 1 205 ? 6.865 -0.080 -8.385 1.00 92.06 205 GLY A O 1
ATOM 1701 N N . SER A 1 206 ? 8.618 -1.339 -9.057 1.00 94.12 206 SER A N 1
ATOM 1702 C CA . SER A 1 206 ? 9.711 -0.474 -8.637 1.00 94.12 206 SER A CA 1
ATOM 1703 C C . SER A 1 206 ? 10.969 -0.850 -9.417 1.00 94.12 206 SER A C 1
ATOM 1705 O O . SER A 1 206 ? 11.012 -1.879 -10.110 1.00 94.12 206 SER A O 1
ATOM 1707 N N . PHE A 1 207 ? 11.994 -0.012 -9.332 1.00 96.25 207 PHE A N 1
ATOM 1708 C CA . PHE A 1 207 ? 13.310 -0.317 -9.875 1.00 96.25 207 PHE A CA 1
ATOM 1709 C C . PHE A 1 207 ? 14.411 0.173 -8.942 1.00 96.25 207 PHE A C 1
ATOM 1711 O O . PHE A 1 207 ? 14.217 1.102 -8.172 1.00 96.25 207 PHE A O 1
ATOM 1718 N N . SER A 1 208 ? 15.593 -0.411 -9.060 1.00 96.38 208 SER A N 1
ATOM 1719 C CA . SER A 1 208 ? 16.800 0.057 -8.395 1.00 96.38 208 SER A CA 1
ATOM 1720 C C . SER A 1 208 ? 17.944 0.154 -9.392 1.00 96.38 208 SER A C 1
ATOM 1722 O O . SER A 1 208 ? 17.921 -0.446 -10.475 1.00 96.38 208 SER A O 1
ATOM 1724 N N . VAL A 1 209 ? 18.945 0.946 -9.024 1.00 97.56 209 VAL A N 1
ATOM 1725 C CA . VAL A 1 209 ? 20.193 1.093 -9.770 1.00 97.56 209 VAL A CA 1
ATOM 1726 C C . VAL A 1 209 ? 21.321 0.753 -8.810 1.00 97.56 209 VAL A C 1
ATOM 1728 O O . VAL A 1 209 ? 21.435 1.382 -7.760 1.00 97.56 209 VAL A O 1
ATOM 1731 N N . ASP A 1 210 ? 22.116 -0.265 -9.134 1.00 95.44 210 ASP A N 1
ATOM 1732 C CA . ASP A 1 210 ? 23.256 -0.636 -8.294 1.00 95.44 210 ASP A CA 1
ATOM 1733 C C . ASP A 1 210 ? 24.465 0.294 -8.510 1.00 95.44 210 ASP A C 1
ATOM 1735 O O . ASP A 1 210 ? 24.512 1.086 -9.452 1.00 95.44 210 ASP A O 1
ATOM 1739 N N . GLU A 1 211 ? 25.482 0.174 -7.653 1.00 93.12 211 GLU A N 1
ATOM 1740 C CA . GLU A 1 211 ? 26.721 0.971 -7.719 1.00 93.12 211 GLU A CA 1
ATOM 1741 C C . GLU A 1 211 ? 27.485 0.821 -9.050 1.00 93.12 211 GLU A C 1
ATOM 1743 O O . GLU A 1 211 ? 28.358 1.624 -9.370 1.00 93.12 211 GLU A O 1
ATOM 1748 N N . LYS A 1 212 ? 27.177 -0.218 -9.839 1.00 94.19 212 LYS A N 1
ATOM 1749 C CA . LYS A 1 212 ? 27.775 -0.485 -11.155 1.00 94.19 212 LYS A CA 1
ATOM 1750 C C . LYS A 1 212 ? 26.900 0.025 -12.304 1.00 94.19 212 LYS A C 1
ATOM 1752 O O . LYS A 1 212 ? 27.191 -0.298 -13.464 1.00 94.19 212 LYS A O 1
ATOM 1757 N N . GLY A 1 213 ? 25.836 0.764 -11.991 1.00 96.31 213 GLY A N 1
ATOM 1758 C CA . GLY A 1 213 ? 24.905 1.346 -12.948 1.00 96.31 213 GLY A CA 1
ATOM 1759 C C . GLY A 1 213 ? 23.886 0.365 -13.516 1.00 96.31 213 GLY A C 1
ATOM 1760 O O . GLY A 1 213 ? 23.224 0.692 -14.500 1.00 96.31 213 GLY A O 1
ATOM 1761 N N . VAL A 1 214 ? 23.775 -0.853 -12.980 1.00 97.50 214 VAL A N 1
ATOM 1762 C CA . VAL A 1 214 ? 22.839 -1.848 -13.515 1.00 97.50 214 VAL A CA 1
ATOM 1763 C C . VAL A 1 214 ? 21.442 -1.552 -12.994 1.00 97.50 214 VAL A C 1
ATOM 1765 O O . VAL A 1 214 ? 21.208 -1.548 -11.786 1.00 97.50 214 VAL A O 1
ATOM 1768 N N . VAL A 1 215 ? 20.507 -1.356 -13.922 1.00 98.12 215 VAL A N 1
ATOM 1769 C CA . VAL A 1 215 ? 19.102 -1.093 -13.611 1.00 98.12 215 VAL A CA 1
ATOM 1770 C C . VAL A 1 215 ? 18.313 -2.395 -13.634 1.00 98.12 215 VAL A C 1
ATOM 1772 O O . VAL A 1 215 ? 18.278 -3.097 -14.652 1.00 98.12 215 VAL A O 1
ATOM 1775 N N . ARG A 1 216 ? 17.655 -2.711 -12.518 1.00 97.75 216 ARG A N 1
ATOM 1776 C CA . ARG A 1 216 ? 16.774 -3.878 -12.377 1.00 97.75 216 ARG A CA 1
ATOM 1777 C C . ARG A 1 216 ? 15.475 -3.468 -11.720 1.00 97.75 216 ARG A C 1
ATOM 1779 O O . ARG A 1 216 ? 15.448 -2.537 -10.925 1.00 97.75 216 ARG A O 1
ATOM 1786 N N . GLY A 1 217 ? 14.408 -4.192 -12.006 1.00 96.50 217 GLY A N 1
ATOM 1787 C CA . GLY A 1 217 ? 13.143 -3.918 -11.350 1.00 96.50 217 GLY A CA 1
ATOM 1788 C C . GLY A 1 217 ? 12.085 -4.964 -11.610 1.00 96.50 217 GLY A C 1
ATOM 1789 O O . GLY A 1 217 ? 12.329 -6.022 -12.201 1.00 96.50 217 GLY A O 1
ATOM 1790 N N . VAL A 1 218 ? 10.891 -4.641 -11.137 1.00 95.88 218 VAL A N 1
ATOM 1791 C CA . VAL A 1 218 ? 9.674 -5.428 -11.300 1.00 95.88 218 VAL A CA 1
ATOM 1792 C C . VAL A 1 218 ? 8.574 -4.535 -11.847 1.00 95.88 218 VAL A C 1
ATOM 1794 O O . VAL A 1 218 ? 8.448 -3.385 -11.440 1.00 95.88 218 VAL A O 1
ATOM 1797 N N . ALA A 1 219 ? 7.775 -5.051 -12.776 1.00 96.31 219 ALA A N 1
ATOM 1798 C CA . ALA A 1 219 ? 6.604 -4.348 -13.283 1.00 96.31 219 ALA A CA 1
ATOM 1799 C C . ALA A 1 219 ? 5.508 -5.339 -13.672 1.00 96.31 219 ALA A C 1
ATOM 1801 O O . ALA A 1 219 ? 5.725 -6.263 -14.459 1.00 96.31 219 ALA A O 1
ATOM 1802 N N . PHE A 1 220 ? 4.309 -5.139 -13.135 1.00 95.19 220 PHE A N 1
ATOM 1803 C CA . PHE A 1 220 ? 3.155 -5.975 -13.428 1.00 95.19 220 PHE A CA 1
ATOM 1804 C C . PHE A 1 220 ? 1.838 -5.232 -13.225 1.00 95.19 220 PHE A C 1
ATOM 1806 O O . PHE A 1 220 ? 1.769 -4.170 -12.611 1.00 95.19 220 PHE A O 1
ATOM 1813 N N . ARG A 1 221 ? 0.760 -5.827 -13.731 1.00 92.38 221 ARG A N 1
ATOM 1814 C CA . ARG A 1 221 ? -0.609 -5.421 -13.415 1.00 92.38 221 ARG A CA 1
ATOM 1815 C C . ARG A 1 221 ? -1.328 -6.594 -12.767 1.00 92.38 221 ARG A C 1
ATOM 1817 O O . ARG A 1 221 ? -1.222 -7.704 -13.305 1.00 92.38 221 ARG A O 1
ATOM 1824 N N . PRO A 1 222 ? -2.050 -6.379 -11.655 1.00 84.69 222 PRO A N 1
ATOM 1825 C CA . PRO A 1 222 ? -2.925 -7.405 -11.106 1.00 84.69 222 PRO A CA 1
ATOM 1826 C C . PRO A 1 222 ? -3.866 -7.917 -12.203 1.00 84.69 222 PRO A C 1
ATOM 1828 O O . PRO A 1 222 ? -4.358 -7.138 -13.019 1.00 84.69 222 PRO A O 1
ATOM 1831 N N . ASN A 1 223 ? -4.080 -9.232 -12.260 1.00 82.31 223 ASN A N 1
ATOM 1832 C CA . ASN A 1 223 ? -4.951 -9.894 -13.243 1.00 82.31 223 ASN A CA 1
ATOM 1833 C C . ASN A 1 223 ? -4.546 -9.761 -14.728 1.00 82.31 223 ASN A C 1
ATOM 1835 O O . ASN A 1 223 ? -5.346 -10.081 -15.605 1.00 82.31 223 ASN A O 1
ATOM 1839 N N . SER A 1 224 ? -3.314 -9.343 -15.041 1.00 89.12 224 SER A N 1
ATOM 1840 C CA . SER A 1 224 ? -2.795 -9.349 -16.416 1.00 89.12 224 SER A CA 1
ATOM 1841 C C . SER A 1 224 ? -1.818 -10.500 -16.652 1.00 89.12 224 SER A C 1
ATOM 1843 O O . SER A 1 224 ? -0.860 -10.691 -15.902 1.00 89.12 224 SER A O 1
ATOM 1845 N N . ALA A 1 225 ? -2.014 -11.233 -17.750 1.00 91.06 225 ALA A N 1
ATOM 1846 C CA . ALA A 1 225 ? -1.053 -12.227 -18.233 1.00 91.06 225 ALA A CA 1
ATOM 1847 C C . ALA A 1 225 ? 0.070 -11.611 -19.092 1.00 91.06 225 ALA A C 1
ATOM 1849 O O . ALA A 1 225 ? 1.065 -12.281 -19.385 1.00 91.06 225 ALA A O 1
ATOM 1850 N N . MET A 1 226 ? -0.071 -10.342 -19.490 1.00 95.38 226 MET A N 1
ATOM 1851 C CA . MET A 1 226 ? 0.835 -9.682 -20.428 1.00 95.38 226 MET A CA 1
ATOM 1852 C C . MET A 1 226 ? 2.065 -9.098 -19.721 1.00 95.38 226 MET A C 1
ATOM 1854 O O . MET A 1 226 ? 1.923 -8.506 -18.646 1.00 95.38 226 MET A O 1
ATOM 1858 N N . PRO A 1 227 ? 3.269 -9.216 -20.314 1.00 97.19 227 PRO A N 1
ATOM 1859 C CA . PRO A 1 227 ? 4.438 -8.489 -19.843 1.00 97.19 227 PRO A CA 1
ATOM 1860 C C . PRO A 1 227 ? 4.290 -6.990 -20.035 1.00 97.19 227 PRO A C 1
ATOM 1862 O O . PRO A 1 227 ? 3.731 -6.525 -21.027 1.00 97.19 227 PRO A O 1
ATOM 1865 N N . ILE A 1 228 ? 4.841 -6.245 -19.083 1.00 97.88 228 ILE A N 1
ATOM 1866 C CA . ILE A 1 228 ? 4.876 -4.789 -19.135 1.00 97.88 228 ILE A CA 1
ATOM 1867 C C . ILE A 1 228 ? 6.129 -4.357 -19.884 1.00 97.88 228 ILE A C 1
ATOM 1869 O O . ILE A 1 228 ? 7.233 -4.791 -19.555 1.00 97.88 228 ILE A O 1
ATOM 1873 N N . LYS A 1 229 ? 5.961 -3.505 -20.896 1.00 98.44 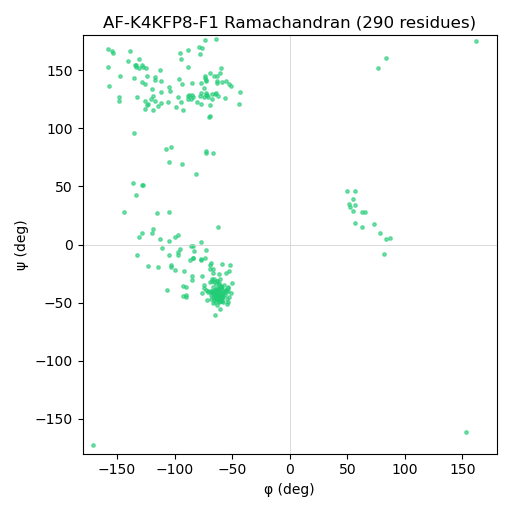229 LYS A N 1
ATOM 1874 C CA . LYS A 1 229 ? 7.086 -2.853 -21.566 1.00 98.44 229 LYS A CA 1
ATOM 1875 C C . LYS A 1 229 ? 7.481 -1.607 -20.782 1.00 98.44 229 LYS A C 1
ATOM 1877 O O . LYS A 1 229 ? 6.632 -0.767 -20.487 1.00 98.44 229 LYS A O 1
ATOM 1882 N N . VAL A 1 230 ? 8.764 -1.499 -20.472 1.00 98.62 230 VAL A N 1
ATOM 1883 C CA . VAL A 1 230 ? 9.361 -0.380 -19.741 1.00 98.62 230 VAL A CA 1
ATOM 1884 C C . VAL A 1 230 ? 10.507 0.213 -20.549 1.00 98.62 230 VAL A C 1
ATOM 1886 O O . VAL A 1 230 ? 11.144 -0.502 -21.322 1.00 98.62 230 VAL A O 1
ATOM 1889 N N . LYS A 1 231 ? 10.780 1.500 -20.364 1.00 98.50 231 LYS A N 1
ATOM 1890 C CA . LYS A 1 231 ? 11.937 2.186 -20.940 1.00 98.50 231 LYS A CA 1
ATOM 1891 C C . LYS A 1 231 ? 12.743 2.881 -19.851 1.00 98.50 231 LYS A C 1
ATOM 1893 O O . LYS A 1 231 ? 12.172 3.461 -18.930 1.00 98.50 231 LYS A O 1
ATOM 1898 N N . LEU A 1 232 ? 14.061 2.773 -19.950 1.00 98.56 232 LEU A N 1
ATOM 1899 C CA . LEU A 1 232 ? 15.017 3.492 -19.123 1.00 98.56 232 LEU A CA 1
ATOM 1900 C C . LEU A 1 232 ? 15.266 4.853 -19.762 1.00 98.56 232 LEU A C 1
ATOM 1902 O O . LEU A 1 232 ? 15.677 4.925 -20.923 1.00 98.56 232 LEU A O 1
ATOM 1906 N N . CYS A 1 233 ? 15.067 5.909 -18.985 1.00 98.25 233 CYS A N 1
ATOM 1907 C CA . CYS A 1 233 ? 15.375 7.272 -19.379 1.00 98.25 233 CYS A CA 1
ATOM 1908 C C . CYS A 1 233 ? 16.464 7.850 -18.469 1.00 98.25 233 CYS A C 1
ATOM 1910 O O . CYS A 1 233 ? 16.494 7.572 -17.270 1.00 98.25 233 CYS A O 1
ATOM 1912 N N . ILE A 1 234 ? 17.349 8.670 -19.033 1.00 97.19 234 ILE A N 1
ATOM 1913 C CA . ILE A 1 234 ? 18.323 9.472 -18.280 1.00 97.19 234 ILE A CA 1
ATOM 1914 C C . ILE A 1 234 ? 18.144 10.916 -18.715 1.00 97.19 234 ILE A C 1
ATOM 1916 O O . ILE A 1 234 ? 18.209 11.195 -19.910 1.00 97.19 234 ILE A O 1
ATOM 1920 N N . ASP A 1 235 ? 17.879 11.811 -17.759 1.00 94.06 235 ASP A N 1
ATOM 1921 C CA . ASP A 1 235 ? 17.534 13.214 -18.039 1.00 94.06 235 ASP A CA 1
ATOM 1922 C C . ASP A 1 235 ? 16.381 13.345 -19.066 1.00 94.06 235 ASP A C 1
ATOM 1924 O O . ASP A 1 235 ? 16.341 14.251 -19.893 1.00 94.06 235 ASP A O 1
ATOM 1928 N N . GLY A 1 236 ? 15.425 12.406 -19.026 1.00 93.25 236 GLY A N 1
ATOM 1929 C CA . GLY A 1 236 ? 14.262 12.365 -19.921 1.00 93.25 236 GLY A CA 1
ATOM 1930 C C . GLY A 1 236 ? 14.510 11.740 -21.300 1.00 93.25 236 GLY A C 1
ATOM 1931 O O . GLY A 1 236 ? 13.548 11.484 -22.022 1.00 93.25 236 GLY A O 1
ATOM 1932 N N . GLU A 1 237 ? 15.757 11.431 -21.659 1.00 96.44 237 GLU A N 1
ATOM 1933 C CA . GLU A 1 237 ? 16.079 10.756 -22.918 1.00 96.44 237 GLU A CA 1
ATOM 1934 C C . GLU A 1 237 ? 16.030 9.235 -22.769 1.00 96.44 237 GLU A C 1
ATOM 1936 O O . GLU A 1 237 ? 16.742 8.667 -21.936 1.00 96.44 237 GLU A O 1
ATOM 1941 N N . GLU A 1 238 ? 15.249 8.564 -23.618 1.00 97.75 238 GLU A N 1
ATOM 1942 C CA . GLU A 1 238 ? 15.211 7.100 -23.681 1.00 97.75 238 GLU A CA 1
ATOM 1943 C C . GLU A 1 238 ? 16.579 6.538 -24.093 1.00 97.75 238 GLU A C 1
ATOM 1945 O O . GLU A 1 238 ? 17.152 6.928 -25.113 1.00 97.75 238 GLU A O 1
ATOM 1950 N N . LYS A 1 239 ? 17.098 5.599 -23.296 1.00 98.12 239 LYS A N 1
ATOM 1951 C CA . LYS A 1 239 ? 18.357 4.889 -23.564 1.00 98.12 239 LYS A CA 1
ATOM 1952 C C . LYS A 1 239 ? 18.125 3.452 -24.014 1.00 98.12 239 LYS A C 1
ATOM 1954 O O . LYS A 1 239 ? 18.832 2.967 -24.892 1.00 98.12 239 LYS A O 1
ATOM 1959 N N . GLU A 1 240 ? 17.146 2.773 -23.423 1.00 98.06 240 GLU A N 1
ATOM 1960 C CA . GLU A 1 240 ? 16.820 1.384 -23.742 1.00 98.06 240 GLU A CA 1
ATOM 1961 C C . GLU A 1 240 ? 15.374 1.057 -23.348 1.00 98.06 240 GLU A C 1
ATOM 1963 O O . GLU A 1 240 ? 14.829 1.626 -22.405 1.00 98.06 240 GLU A O 1
ATOM 1968 N N . SER A 1 241 ? 14.768 0.091 -24.038 1.00 98.00 241 SER A N 1
ATOM 1969 C CA . SER A 1 241 ? 13.460 -0.484 -23.719 1.00 98.00 241 SER A CA 1
ATOM 1970 C C . SER A 1 241 ? 13.603 -1.973 -23.374 1.00 98.00 241 SER A C 1
ATOM 1972 O O . SER A 1 241 ? 14.336 -2.697 -24.042 1.00 98.00 241 SER A O 1
ATOM 1974 N N . SER A 1 242 ? 12.852 -2.460 -22.384 1.00 98.12 242 SER A N 1
ATOM 1975 C CA . SER A 1 242 ? 12.847 -3.864 -21.949 1.00 98.12 242 SER A CA 1
ATOM 1976 C C . SER A 1 242 ? 11.426 -4.363 -21.654 1.00 98.12 242 SER A C 1
ATOM 1978 O O . SER A 1 242 ? 10.467 -3.590 -21.578 1.00 98.12 242 SER A O 1
ATOM 1980 N N . LEU A 1 243 ? 11.270 -5.682 -21.523 1.00 98.25 243 LEU A N 1
ATOM 1981 C CA . LEU A 1 243 ? 10.017 -6.329 -21.128 1.00 98.25 243 LEU A CA 1
ATOM 1982 C C . LEU A 1 243 ? 10.172 -6.940 -19.739 1.00 98.25 243 LEU A C 1
ATOM 1984 O O . LEU A 1 243 ? 11.079 -7.733 -19.507 1.00 98.25 243 LEU A O 1
ATOM 1988 N N . ALA A 1 244 ? 9.216 -6.660 -18.860 1.00 98.19 244 ALA A N 1
ATOM 1989 C CA . ALA A 1 244 ? 9.080 -7.290 -17.556 1.00 98.19 244 ALA A CA 1
ATOM 1990 C C . ALA A 1 244 ? 8.570 -8.734 -17.702 1.00 98.19 244 ALA A C 1
ATOM 1992 O O . ALA A 1 244 ? 7.373 -9.013 -17.592 1.00 98.19 244 ALA A O 1
ATOM 1993 N N . LYS A 1 245 ? 9.466 -9.657 -18.056 1.00 97.81 245 LYS A N 1
ATOM 1994 C CA . LYS A 1 245 ? 9.162 -11.073 -18.339 1.00 97.81 245 LYS A CA 1
ATOM 1995 C C . LYS A 1 245 ? 10.107 -12.054 -17.648 1.00 97.81 245 LYS A C 1
ATOM 1997 O O . LYS A 1 245 ? 9.862 -13.262 -17.693 1.00 97.81 245 LYS A O 1
ATOM 2002 N N . 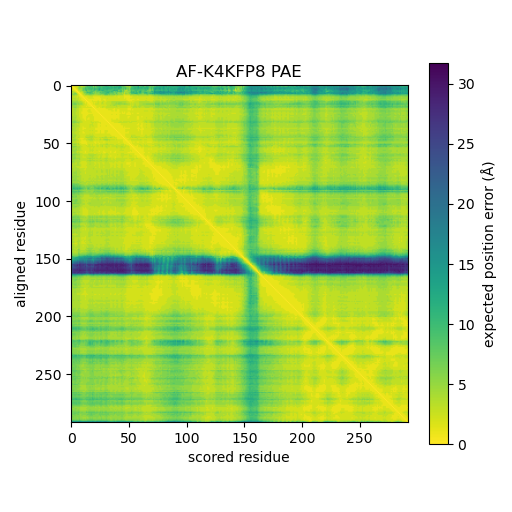ASP A 1 246 ? 11.175 -11.553 -17.042 1.00 98.00 246 ASP A N 1
ATOM 2003 C CA . ASP A 1 246 ? 12.193 -12.392 -16.435 1.00 98.00 246 ASP A CA 1
ATOM 2004 C C . ASP A 1 246 ? 11.663 -12.988 -15.133 1.00 98.00 246 ASP A C 1
ATOM 2006 O O . ASP A 1 246 ? 10.887 -12.364 -14.402 1.00 98.00 246 ASP A O 1
ATOM 2010 N N . TYR A 1 247 ? 12.058 -14.232 -14.873 1.00 97.44 247 TYR A N 1
ATOM 2011 C CA . TYR A 1 247 ? 11.656 -14.965 -13.682 1.00 97.44 247 TYR A CA 1
ATOM 2012 C C . TYR A 1 247 ? 12.437 -14.501 -12.455 1.00 97.44 247 TYR A C 1
ATOM 2014 O O . TYR A 1 247 ? 13.661 -14.377 -12.497 1.00 97.44 247 TYR A O 1
ATOM 2022 N N . SER A 1 248 ? 11.740 -14.374 -11.328 1.00 95.94 248 SER A N 1
ATOM 2023 C CA . SER A 1 248 ? 12.359 -14.280 -10.010 1.00 95.94 248 SER A CA 1
ATOM 2024 C C . SER A 1 248 ? 11.671 -15.214 -9.024 1.00 95.94 248 SER A C 1
ATOM 2026 O O . SER A 1 248 ? 10.456 -15.155 -8.819 1.00 95.94 248 SER A O 1
ATOM 2028 N N . ALA A 1 249 ? 12.471 -16.052 -8.359 1.00 95.31 249 ALA A N 1
ATOM 2029 C CA . ALA A 1 249 ? 11.989 -16.887 -7.264 1.00 95.31 249 ALA A CA 1
ATOM 2030 C C . ALA A 1 249 ? 11.417 -16.029 -6.127 1.00 95.31 249 ALA A C 1
ATOM 2032 O O . ALA A 1 249 ? 10.378 -16.372 -5.571 1.00 95.31 249 ALA A O 1
ATOM 2033 N N . GLN A 1 250 ? 12.038 -14.879 -5.842 1.00 92.06 250 GLN A N 1
ATOM 2034 C CA . GLN A 1 250 ? 11.538 -13.939 -4.843 1.00 92.06 250 GLN A CA 1
ATOM 2035 C C . GLN A 1 250 ? 10.180 -13.361 -5.254 1.00 92.06 250 GLN A C 1
ATOM 2037 O O . GLN A 1 250 ? 9.256 -13.375 -4.450 1.00 92.06 250 GLN A O 1
ATOM 2042 N N . ALA A 1 251 ? 10.026 -12.925 -6.509 1.00 91.81 251 ALA A N 1
ATOM 2043 C CA . ALA A 1 251 ? 8.746 -12.423 -7.014 1.00 91.81 251 ALA A CA 1
ATOM 2044 C C . ALA A 1 251 ? 7.642 -13.487 -6.911 1.00 91.81 251 ALA A C 1
ATOM 2046 O O . ALA A 1 251 ? 6.530 -13.195 -6.478 1.00 91.81 251 ALA A O 1
ATOM 2047 N N . ARG A 1 252 ? 7.965 -14.743 -7.248 1.00 92.75 252 ARG A N 1
ATOM 2048 C CA . ARG A 1 252 ? 7.037 -15.871 -7.110 1.00 92.75 252 ARG A CA 1
ATOM 2049 C C . ARG A 1 252 ? 6.646 -16.124 -5.653 1.00 92.75 252 ARG A C 1
ATOM 2051 O O . ARG A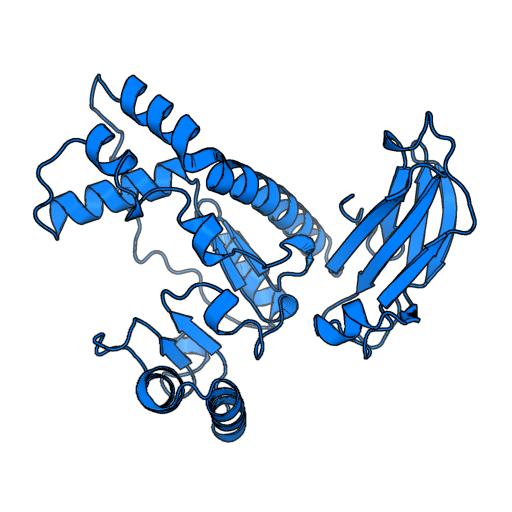 1 252 ? 5.467 -16.324 -5.379 1.00 92.75 252 ARG A O 1
ATOM 2058 N N . LEU A 1 253 ? 7.607 -16.119 -4.729 1.00 89.44 253 LEU A N 1
ATOM 2059 C CA . LEU A 1 253 ? 7.350 -16.307 -3.295 1.00 89.44 253 LEU A CA 1
ATOM 2060 C C . LEU A 1 253 ? 6.542 -15.147 -2.695 1.00 89.44 253 LEU A C 1
ATOM 2062 O O . LEU A 1 253 ? 5.721 -15.369 -1.811 1.00 89.44 253 LEU A O 1
ATOM 2066 N N . SER A 1 254 ? 6.725 -13.932 -3.213 1.00 86.88 254 SER A N 1
ATOM 2067 C CA . SER A 1 254 ? 5.930 -12.748 -2.869 1.00 86.88 254 SER A CA 1
ATOM 2068 C C . SER A 1 254 ? 4.547 -12.717 -3.533 1.00 86.88 254 SER A C 1
ATOM 2070 O O . SER A 1 254 ? 3.815 -11.748 -3.346 1.00 86.88 254 SER A O 1
ATOM 2072 N N . GLY A 1 255 ? 4.185 -13.754 -4.297 1.00 88.12 255 GLY A N 1
ATOM 2073 C CA . GLY A 1 255 ? 2.870 -13.892 -4.920 1.00 88.12 255 GLY A CA 1
ATOM 2074 C C . GLY A 1 255 ? 2.617 -12.975 -6.105 1.00 88.12 255 GLY A C 1
ATOM 2075 O O . GLY A 1 255 ? 1.467 -12.784 -6.491 1.00 88.12 255 GLY A O 1
ATOM 2076 N N . TYR A 1 256 ? 3.669 -12.409 -6.701 1.00 91.31 256 TYR A N 1
ATOM 2077 C CA . TYR A 1 256 ? 3.509 -11.595 -7.899 1.00 91.31 256 TYR A CA 1
ATOM 2078 C C . TYR A 1 256 ? 2.903 -12.436 -9.033 1.00 91.31 256 TYR A C 1
ATOM 2080 O O . TYR A 1 256 ? 3.168 -13.645 -9.130 1.00 91.31 256 TYR A O 1
ATOM 2088 N N . PRO A 1 257 ? 2.092 -11.822 -9.914 1.00 91.69 257 PRO A N 1
ATOM 2089 C CA . PRO A 1 257 ? 1.393 -12.548 -10.962 1.00 91.69 257 PRO A CA 1
ATOM 2090 C C . PRO A 1 257 ? 2.372 -13.175 -11.960 1.00 91.69 257 PRO A C 1
ATOM 2092 O O . PRO A 1 257 ? 3.593 -13.012 -11.892 1.00 91.69 257 PRO A O 1
ATOM 2095 N N . ARG A 1 258 ? 1.819 -13.923 -12.922 1.00 93.62 258 ARG A N 1
ATOM 2096 C CA . ARG A 1 258 ? 2.599 -14.569 -13.993 1.00 93.62 258 ARG A CA 1
ATOM 2097 C C . ARG A 1 258 ? 3.691 -15.491 -13.436 1.00 93.62 258 ARG A C 1
ATOM 2099 O O . ARG A 1 258 ? 4.767 -15.603 -14.008 1.00 93.62 258 ARG A O 1
ATOM 2106 N N . MET A 1 259 ? 3.418 -16.139 -12.300 1.00 93.12 259 MET A N 1
ATOM 2107 C CA . MET A 1 259 ? 4.328 -17.079 -11.634 1.00 93.12 259 MET A CA 1
ATOM 2108 C C . MET A 1 259 ? 5.718 -16.484 -11.326 1.00 93.12 259 MET A C 1
ATOM 2110 O O . MET A 1 259 ? 6.704 -17.217 -11.291 1.00 93.12 259 MET A O 1
ATOM 2114 N N . GLY A 1 260 ? 5.803 -15.166 -11.111 1.00 94.44 260 GLY A N 1
ATOM 2115 C CA . GLY A 1 260 ? 7.060 -14.454 -10.864 1.00 94.44 260 GLY A CA 1
ATOM 2116 C C . GLY A 1 260 ? 7.810 -13.992 -12.120 1.00 94.44 260 GLY A C 1
ATOM 2117 O O . GLY A 1 260 ? 8.912 -13.466 -11.987 1.00 94.44 260 GLY A O 1
ATOM 2118 N N . HIS A 1 261 ? 7.242 -14.145 -13.322 1.00 97.31 261 HIS A N 1
ATOM 2119 C CA . HIS A 1 261 ? 7.794 -13.623 -14.581 1.00 97.31 261 HIS A CA 1
ATOM 2120 C C . HIS A 1 261 ? 7.471 -12.139 -14.782 1.00 97.31 261 HIS A C 1
ATOM 2122 O O . HIS A 1 261 ? 6.775 -11.764 -15.724 1.00 97.31 261 HIS A O 1
ATOM 2128 N N . VAL A 1 262 ? 7.928 -11.293 -13.865 1.00 96.75 262 VAL A N 1
ATOM 2129 C CA . VAL A 1 262 ? 7.586 -9.859 -13.819 1.00 96.75 262 VAL A CA 1
ATOM 2130 C C . VAL A 1 262 ? 8.812 -8.962 -13.675 1.00 96.75 262 VAL A C 1
ATOM 2132 O O . VAL A 1 262 ? 8.670 -7.756 -13.485 1.00 96.75 262 VAL A O 1
ATOM 2135 N N . CYS A 1 263 ? 10.013 -9.533 -13.741 1.00 97.88 263 CYS A N 1
ATOM 2136 C CA . CYS A 1 263 ? 11.256 -8.787 -13.617 1.00 97.88 263 CYS A CA 1
ATOM 2137 C C . CYS A 1 263 ? 11.736 -8.272 -14.972 1.00 97.88 263 CYS A C 1
ATOM 2139 O O . CYS A 1 263 ? 11.460 -8.872 -16.014 1.00 97.88 263 CYS A O 1
ATOM 2141 N N . PHE A 1 264 ? 12.483 -7.176 -14.940 1.00 98.25 264 PHE A N 1
ATOM 2142 C CA . PHE A 1 264 ? 13.245 -6.669 -16.074 1.00 98.25 264 PHE A CA 1
ATOM 2143 C C . PHE A 1 264 ? 14.653 -6.284 -15.625 1.00 98.25 264 PHE A C 1
ATOM 2145 O O . PHE A 1 264 ? 14.897 -5.942 -14.466 1.00 98.25 264 PHE A O 1
ATOM 2152 N N . THR A 1 265 ? 15.579 -6.320 -16.573 1.00 97.94 265 THR A N 1
ATOM 2153 C CA . THR A 1 265 ? 16.919 -5.743 -16.460 1.00 97.94 265 THR A CA 1
ATOM 2154 C C . THR A 1 265 ? 17.213 -4.996 -17.756 1.00 97.94 265 THR A C 1
ATOM 2156 O O . THR A 1 265 ? 16.789 -5.433 -18.830 1.00 97.94 265 THR A O 1
ATOM 2159 N N . PHE A 1 266 ? 17.910 -3.870 -17.651 1.00 98.25 266 PHE A N 1
ATOM 2160 C CA . PHE A 1 266 ? 18.437 -3.142 -18.804 1.00 98.25 266 PHE A CA 1
ATOM 2161 C C . PHE A 1 266 ? 19.900 -3.534 -19.045 1.00 98.25 266 PHE A C 1
ATOM 2163 O O . PHE A 1 266 ? 20.650 -3.773 -18.094 1.00 98.25 266 PHE A O 1
ATOM 2170 N N . GLY A 1 267 ? 20.301 -3.642 -20.313 1.00 96.75 267 GLY A N 1
ATOM 2171 C CA . GLY A 1 267 ? 21.694 -3.868 -20.697 1.00 96.75 267 GLY A CA 1
ATOM 2172 C C . GLY A 1 267 ? 22.550 -2.603 -20.580 1.00 96.75 267 GLY A C 1
ATOM 2173 O O . GLY A 1 267 ? 23.756 -2.693 -20.339 1.00 96.75 267 GLY A O 1
ATOM 2174 N N . TYR A 1 268 ? 21.930 -1.428 -20.712 1.00 97.25 268 TYR A N 1
ATOM 2175 C CA . TYR A 1 268 ? 22.556 -0.129 -20.526 1.00 97.25 268 TYR A CA 1
ATOM 2176 C C . TYR A 1 268 ? 22.992 0.056 -19.069 1.00 97.25 268 TYR A C 1
ATOM 2178 O O . TYR A 1 268 ? 22.209 -0.119 -18.134 1.00 97.25 268 TYR A O 1
ATOM 2186 N N . ARG A 1 269 ? 24.255 0.450 -18.880 1.00 97.44 269 ARG A N 1
ATOM 2187 C CA . ARG A 1 269 ? 24.809 0.773 -17.564 1.00 97.44 269 ARG A CA 1
ATOM 2188 C C . ARG A 1 269 ? 24.795 2.275 -17.353 1.00 97.44 269 ARG A C 1
ATOM 2190 O O . ARG A 1 269 ? 25.457 3.005 -18.086 1.00 97.44 269 ARG A O 1
ATOM 2197 N N . VAL A 1 270 ? 24.057 2.710 -16.340 1.00 97.25 270 VAL A N 1
ATOM 2198 C CA . VAL A 1 270 ? 23.958 4.116 -15.953 1.00 97.25 270 VAL A CA 1
ATOM 2199 C C . VAL A 1 270 ? 25.310 4.590 -15.408 1.00 97.25 270 VAL A C 1
ATOM 2201 O O . VAL A 1 270 ? 25.839 3.961 -14.489 1.00 97.25 270 VAL A O 1
ATOM 2204 N N . PRO A 1 271 ? 25.893 5.674 -15.947 1.00 96.44 271 PRO A N 1
ATOM 2205 C CA . PRO A 1 271 ? 27.093 6.272 -15.372 1.00 96.44 271 PRO A CA 1
ATOM 2206 C C . PRO A 1 271 ? 26.883 6.638 -13.892 1.00 96.44 271 PRO A C 1
ATOM 2208 O O . PRO A 1 271 ? 25.795 7.109 -13.552 1.00 96.44 271 PRO A O 1
ATOM 2211 N N . PRO A 1 272 ? 27.881 6.448 -13.004 1.00 94.56 272 PRO A N 1
ATOM 2212 C CA . PRO A 1 272 ? 27.718 6.691 -11.567 1.00 94.56 272 PRO A CA 1
ATOM 2213 C C . PRO A 1 272 ? 27.187 8.087 -11.209 1.00 94.56 272 PRO A C 1
ATOM 2215 O O . PRO A 1 272 ? 26.374 8.226 -10.301 1.00 94.56 272 PRO A O 1
ATOM 2218 N N . ASP A 1 273 ? 27.591 9.113 -11.956 1.00 95.62 273 ASP A N 1
ATOM 2219 C CA . ASP A 1 273 ? 27.171 10.511 -11.804 1.00 95.62 273 ASP A CA 1
ATOM 2220 C C . ASP A 1 273 ? 25.733 10.790 -12.280 1.00 95.62 273 ASP A C 1
ATOM 2222 O O . ASP A 1 273 ? 25.174 11.848 -11.990 1.00 95.62 273 ASP A O 1
ATOM 2226 N N . LEU A 1 274 ? 25.113 9.840 -12.985 1.00 96.12 274 LEU A N 1
ATOM 2227 C CA . LEU A 1 274 ? 23.759 9.947 -13.533 1.00 96.12 274 LEU A CA 1
ATOM 2228 C C . LEU A 1 274 ? 22.763 8.981 -12.873 1.00 96.12 274 LEU A C 1
ATOM 2230 O O . LEU A 1 274 ? 21.603 8.929 -13.282 1.00 96.12 274 LEU A O 1
ATOM 2234 N N . ILE A 1 275 ? 23.171 8.236 -11.838 1.00 95.06 275 ILE A N 1
ATOM 2235 C CA . ILE A 1 275 ? 22.310 7.264 -11.140 1.00 95.06 275 ILE A CA 1
ATOM 2236 C C . ILE A 1 275 ? 21.029 7.913 -10.596 1.00 95.06 275 ILE A C 1
ATOM 2238 O O . ILE A 1 275 ? 19.947 7.325 -10.680 1.00 95.06 275 ILE A O 1
ATOM 2242 N N . ASP A 1 276 ? 21.116 9.131 -10.065 1.00 94.25 276 ASP A N 1
ATOM 2243 C CA . ASP A 1 276 ? 19.961 9.851 -9.506 1.00 94.25 276 ASP A CA 1
ATOM 2244 C C . ASP A 1 276 ? 19.039 10.454 -10.565 1.00 94.25 276 ASP A C 1
ATOM 2246 O O . ASP A 1 276 ? 17.904 10.821 -10.270 1.00 94.25 276 ASP A O 1
ATOM 2250 N N . LYS A 1 277 ? 19.502 10.493 -11.814 1.00 96.12 277 LYS A N 1
ATOM 2251 C CA . LYS A 1 277 ? 18.755 10.986 -12.973 1.00 96.12 277 LYS A CA 1
ATOM 2252 C C . LYS A 1 277 ? 18.084 9.870 -13.769 1.00 96.12 277 LYS A C 1
ATOM 2254 O O . LYS A 1 277 ? 17.351 10.153 -14.717 1.00 96.12 277 LYS A O 1
ATOM 2259 N N . ALA A 1 278 ? 18.351 8.612 -13.421 1.00 97.44 278 ALA A N 1
ATOM 2260 C CA . ALA A 1 278 ? 17.729 7.465 -14.058 1.00 97.44 278 ALA A CA 1
ATOM 2261 C C . ALA A 1 278 ? 16.261 7.343 -13.635 1.00 97.44 278 ALA A C 1
ATOM 2263 O O . ALA A 1 278 ? 15.946 7.303 -12.445 1.00 97.44 278 ALA A O 1
ATOM 2264 N N . THR A 1 279 ? 15.371 7.220 -14.615 1.00 97.75 279 THR A N 1
ATOM 2265 C CA . THR A 1 279 ? 13.955 6.910 -14.411 1.00 97.75 279 THR A CA 1
ATOM 2266 C C . THR A 1 279 ? 13.545 5.715 -15.261 1.00 97.75 279 THR A C 1
ATOM 2268 O O . THR A 1 279 ? 14.128 5.447 -16.313 1.00 97.75 279 THR A O 1
ATOM 2271 N N . VAL A 1 280 ? 12.533 4.975 -14.808 1.00 98.19 280 VAL A N 1
ATOM 2272 C CA . VAL A 1 280 ? 11.939 3.881 -15.582 1.00 98.19 280 VAL A CA 1
ATOM 2273 C C . VAL A 1 280 ? 10.476 4.196 -15.837 1.00 98.19 280 VAL A C 1
ATOM 2275 O O . VAL A 1 280 ? 9.677 4.251 -14.904 1.00 98.19 280 VAL A O 1
ATOM 2278 N N . GLU A 1 281 ? 10.125 4.375 -17.105 1.00 97.81 281 GLU A N 1
ATOM 2279 C CA . GLU A 1 281 ? 8.771 4.701 -17.541 1.00 97.81 281 GLU A CA 1
ATOM 2280 C C . GLU A 1 281 ? 8.093 3.470 -18.156 1.00 97.81 281 GLU A C 1
ATOM 2282 O O . GLU A 1 281 ? 8.668 2.743 -18.968 1.00 97.81 281 GLU A O 1
ATOM 2287 N N . VAL A 1 282 ? 6.839 3.236 -17.789 1.00 97.75 282 VAL A N 1
ATOM 2288 C CA . VAL A 1 282 ? 5.972 2.227 -18.395 1.00 97.75 282 VAL A CA 1
ATOM 2289 C C . VAL A 1 282 ? 5.457 2.755 -19.732 1.00 97.75 282 VAL A C 1
ATOM 2291 O O . VAL A 1 282 ? 4.790 3.784 -19.777 1.00 97.75 282 VAL A O 1
ATOM 2294 N N . VAL A 1 283 ? 5.735 2.045 -20.826 1.00 97.19 283 VAL A N 1
ATOM 2295 C CA . VAL A 1 283 ? 5.589 2.584 -22.192 1.00 97.19 283 VAL A CA 1
ATOM 2296 C C . VAL A 1 283 ? 4.145 2.924 -22.569 1.00 97.19 283 VAL A C 1
ATOM 2298 O O . VAL A 1 283 ? 3.913 3.921 -23.243 1.00 97.19 283 VAL A O 1
ATOM 2301 N N . ASP A 1 284 ? 3.167 2.112 -22.169 1.00 94.44 284 ASP A N 1
ATOM 2302 C CA . ASP A 1 284 ? 1.765 2.309 -22.566 1.00 94.44 284 ASP A CA 1
ATOM 2303 C C . ASP A 1 284 ? 1.012 3.305 -21.668 1.00 94.44 284 ASP A C 1
ATOM 2305 O O . ASP A 1 284 ? 0.069 3.952 -22.121 1.00 94.44 284 ASP A O 1
ATOM 2309 N N . SER A 1 285 ? 1.421 3.453 -20.406 1.00 94.56 285 SER A N 1
ATOM 2310 C CA . SER A 1 285 ? 0.785 4.360 -19.450 1.00 94.56 285 SER A CA 1
ATOM 2311 C C . SER A 1 285 ? 1.589 5.629 -19.184 1.00 94.56 285 SER A C 1
ATOM 2313 O O . SER A 1 285 ? 1.079 6.521 -18.513 1.00 94.56 285 SER A O 1
ATOM 2315 N N . GLY A 1 286 ? 2.831 5.749 -19.650 1.00 94.69 286 GLY A N 1
ATOM 2316 C CA . GLY A 1 286 ? 3.729 6.855 -19.296 1.00 94.69 286 GLY A CA 1
ATOM 2317 C C . GLY A 1 286 ? 3.962 6.998 -17.785 1.00 94.69 286 GLY A C 1
ATOM 2318 O O . GLY A 1 286 ? 4.296 8.079 -17.305 1.00 94.69 286 GLY A O 1
ATOM 2319 N N . GLN A 1 287 ? 3.681 5.953 -17.001 1.00 95.12 287 GLN A N 1
ATOM 2320 C CA . GLN A 1 287 ? 3.865 5.957 -15.554 1.00 95.12 287 GLN A CA 1
ATOM 2321 C C . GLN A 1 287 ? 5.348 5.770 -15.239 1.00 95.12 287 GLN A C 1
ATOM 2323 O O . GLN A 1 287 ? 5.929 4.773 -15.658 1.00 95.12 287 GLN A O 1
ATOM 2328 N N . ASN A 1 288 ? 5.933 6.641 -14.419 1.00 95.38 288 ASN A N 1
ATOM 2329 C CA . ASN A 1 288 ? 7.241 6.363 -13.829 1.00 95.38 288 ASN A CA 1
ATOM 2330 C C . ASN A 1 288 ? 7.100 5.361 -12.676 1.00 95.38 288 ASN A C 1
ATOM 2332 O O . ASN A 1 288 ? 6.253 5.531 -11.793 1.00 95.38 288 ASN A O 1
ATOM 2336 N N . LEU A 1 289 ? 7.918 4.312 -12.695 1.00 95.12 289 LEU A N 1
ATOM 2337 C CA . LEU A 1 289 ? 8.059 3.405 -11.564 1.00 95.12 289 LEU A CA 1
ATOM 2338 C C . LEU A 1 289 ? 8.843 4.110 -10.446 1.00 95.12 289 LEU A C 1
ATOM 2340 O O . LEU A 1 289 ? 9.774 4.860 -10.744 1.00 95.12 289 LEU A O 1
ATOM 2344 N N . PRO A 1 290 ? 8.483 3.899 -9.170 1.00 92.69 290 PRO A N 1
ATOM 2345 C CA . PRO A 1 290 ? 9.274 4.396 -8.052 1.00 92.69 290 PRO A CA 1
ATOM 2346 C C . PRO A 1 290 ? 10.663 3.743 -8.039 1.00 92.69 290 PRO A C 1
ATOM 2348 O O . PRO A 1 290 ? 10.810 2.571 -8.399 1.00 92.69 290 PRO A O 1
ATOM 2351 N N . LYS A 1 291 ? 11.665 4.520 -7.622 1.00 92.12 291 LYS A N 1
ATOM 2352 C CA . LYS A 1 291 ? 13.027 4.043 -7.366 1.00 92.12 291 LYS A CA 1
ATOM 2353 C C . LYS A 1 291 ? 13.109 3.548 -5.915 1.00 92.12 291 LYS A C 1
ATOM 2355 O O . LYS A 1 291 ? 12.674 4.281 -5.028 1.00 92.12 291 LYS A O 1
ATOM 2360 N N . ASP A 1 292 ? 13.614 2.331 -5.713 1.00 86.00 292 ASP A N 1
ATOM 2361 C CA . ASP A 1 292 ? 13.870 1.713 -4.398 1.00 86.00 292 ASP A CA 1
ATOM 2362 C C . ASP A 1 292 ? 15.177 2.211 -3.759 1.00 86.00 292 ASP A C 1
ATOM 2364 O O . ASP A 1 292 ? 16.131 2.528 -4.516 1.00 86.00 292 ASP A O 1
#

Nearest PDB structures (foldseek):
  6mj3-assembly2_F  TM=4.209E-01  e=6.433E-02  Macaca mulatta
  8zgt-assembly1_A  TM=4.080E-01  e=1.315E-01  Rattus norvegicus
  5occ-assembly1_A  TM=4.192E-01  e=2.385E-01  Homo sapiens
  3d5o-assembly1_F-1  TM=4.038E-01  e=3.026E-01  Homo sapiens
  6yax-assembly1_BBB  TM=3.373E-01  e=2.531E-01  Homo sapiens

InterPro domains:
  IPR027417 P-loop containing nucleoside triphosphate hydrolase [G3DSA:3.40.50.300] (1-202)
  IPR027417 P-loop containing nucleoside triphosphate hydrolase [SSF52540] (17-111)

Solvent-accessible surface area (backbone atoms only — not comparable to full-atom values): 16530 Å² total; per-residue (Å²): 102,54,92,76,63,37,71,88,19,54,44,30,43,54,53,89,84,35,84,75,28,28,69,63,47,43,47,22,51,72,72,62,68,32,64,66,63,38,49,54,46,40,61,74,67,57,47,76,46,79,48,68,79,65,43,47,71,81,47,50,92,80,45,39,43,57,79,38,70,53,69,46,55,61,60,65,60,48,51,53,53,48,52,53,47,35,44,75,76,64,71,51,81,75,55,68,49,59,51,50,69,35,76,82,58,40,28,48,67,36,62,31,44,47,92,57,56,75,60,42,37,42,40,63,28,41,58,93,47,43,62,60,25,40,52,51,48,19,69,67,71,74,50,83,66,78,79,76,89,84,78,74,72,67,94,79,69,72,82,87,55,104,71,51,66,62,31,53,52,53,35,59,70,64,24,48,58,23,51,54,51,47,54,54,48,48,54,53,36,51,52,45,50,50,24,58,77,70,75,36,75,66,68,32,33,35,31,39,67,48,96,79,16,45,36,38,37,38,32,39,40,90,98,45,88,67,66,37,50,34,30,39,23,49,82,83,43,79,77,50,74,42,57,10,53,41,76,34,72,66,40,33,74,61,59,41,63,65,80,6,29,23,24,35,62,53,90,66,62,43,54,77,93,43,55,91,47,54,45,41,30,30,67,91,57,70,44,69,46,50,74,109

Secondary structure (DSSP, 8-state):
-HHHH-GGGEEEES-TT-TTS-HHHIIIIIIS--HHHHHHHHHHTT--EEEES--GGGTTTTS-GGG-EEEE--HHHHHHHHHHHHHHHS---S-HHHHHHSTTTTTHHHHHHTT--GGG-SEEEEGGGHHHHHHHHHHHHT--PPP--S----S------TTHHHHHHHHHHH-HHHHHHHHHHHHHHHHHHHHHHTT----EEEEEE-TT-EEEEEEE-TT--SPEEEEEEETTEEEEEEEE-EE-HHHHHTT-TGGGEEEEEEEEEPPGGGGGGEEEEETTTTEEPPB-

Organism: Simiduia agarivorans (strain DSM 21679 / JCM 13881 / BCRC 17597 / SA1) (NCBI:txid1117647)

pLDDT: mean 91.68, std 10.51, range [40.28, 98.62]